Protein AF-A0A9W3GBG2-F1 (afdb_monomer_lite)

Radius of gyration: 52.93 Å; chains: 1; bounding box: 112×59×162 Å

Secondary structure (DSSP, 8-state):
--HHHHHHHHHHHHHHHHHHHHHHHHHHHHHHHHHHHHHHHHHHHHHHHHHHHHHHHHHHHHHHHHHHHHTTS-------TTHHHHHHHHHHHHHHHHHHHHHHHHHHHHHHHHHHHHHHHHHHHHHHHHHHHHHHHH----TTS--HHHHHHHHHHHHHHHHHHHHHHHHHHHHHHHHHHHHHHHHHHHHHHHHHHSPPS-SS-----------------------------------------------------------PPPP--PPPPPPPP-

Sequence (278 aa):
MNQPECEREREVALLRRSVEEKERARAASDILCRSLADETHQLRRTLAATAHMCQHLAKCLDERQRAQGDAGERSPEQPKCAGGDASVHAVVEKLREENRLLKQKVTHVEDLNAKWQRYDASRDEYVRGLHAQLQGLQAPHEPETPSPPELMRKEISRLNRQLEEKINDCAEVKQELAAARRVRDAALERVQMLEQQVPPPGLGSPAVRSPRVGQSEPRFSRTRMTSHQRGPIGSGLKAGLRSWRNSWPPCSPGRPGGRTLERQAPAGFTPGAKRPGA

InterPro domains:
  IPR022008 TSG101 and ALIX binding domain of CEP55 [PF12180] (103-134)

Organism: Camelus bactrianus (NCBI:txid9837)

Structure (mmCIF, N/CA/C/O backbone):
data_AF-A0A9W3GBG2-F1
#
_entry.id   AF-A0A9W3GBG2-F1
#
loop_
_atom_site.group_PDB
_atom_site.id
_atom_site.type_symbol
_atom_site.label_atom_id
_atom_site.label_alt_id
_atom_site.label_comp_id
_atom_site.label_asym_id
_atom_site.label_entity_id
_atom_site.label_seq_id
_atom_site.pdbx_PDB_ins_code
_atom_site.Cartn_x
_atom_site.Cartn_y
_atom_site.Cartn_z
_atom_site.occupancy
_atom_site.B_iso_or_equiv
_atom_site.auth_seq_id
_atom_site.auth_comp_id
_atom_site.auth_asym_id
_atom_site.auth_atom_id
_atom_site.pdbx_PDB_model_num
ATOM 1 N N . MET A 1 1 ? -48.716 -1.071 9.718 1.00 45.50 1 MET A N 1
ATOM 2 C CA . MET A 1 1 ? -48.464 0.150 8.923 1.00 45.50 1 MET A CA 1
ATOM 3 C C . MET A 1 1 ? -46.987 0.224 8.486 1.00 45.50 1 MET A C 1
ATOM 5 O O . MET A 1 1 ? -46.363 1.236 8.733 1.00 45.50 1 MET A O 1
ATOM 9 N N . ASN A 1 2 ? -46.417 -0.812 7.839 1.00 61.38 2 ASN A N 1
ATOM 10 C CA . ASN A 1 2 ? -44.977 -0.857 7.453 1.00 61.38 2 ASN A CA 1
ATOM 11 C C . ASN A 1 2 ? -44.741 -1.119 5.946 1.00 61.38 2 ASN A C 1
ATOM 13 O O . ASN A 1 2 ? -43.617 -1.299 5.490 1.00 61.38 2 ASN A O 1
ATOM 17 N N . GLN A 1 3 ? -45.814 -1.188 5.159 1.00 67.94 3 GLN A N 1
ATOM 18 C CA . GLN A 1 3 ? -45.766 -1.481 3.726 1.00 67.94 3 GLN A CA 1
ATOM 19 C C . GLN A 1 3 ? -45.053 -0.401 2.877 1.00 67.94 3 GLN A C 1
ATOM 21 O O . GLN A 1 3 ? -44.223 -0.782 2.054 1.00 67.94 3 GLN A O 1
ATOM 26 N N . PRO A 1 4 ? -45.263 0.916 3.107 1.00 76.06 4 PRO A N 1
ATOM 27 C CA . PRO A 1 4 ? -44.606 1.949 2.296 1.00 76.06 4 PRO A CA 1
ATOM 28 C C . PRO A 1 4 ? -43.099 2.079 2.572 1.00 76.06 4 PRO A C 1
ATOM 30 O O . PRO A 1 4 ? -42.335 2.465 1.690 1.00 76.06 4 PRO A O 1
ATOM 33 N N . GLU A 1 5 ? -42.642 1.725 3.776 1.00 81.00 5 GLU A N 1
ATOM 34 C CA . GLU A 1 5 ? -41.211 1.719 4.109 1.00 81.00 5 GLU A CA 1
ATOM 35 C C . GLU A 1 5 ? -40.482 0.589 3.373 1.00 81.00 5 GLU A C 1
ATOM 37 O O . GLU A 1 5 ? -39.451 0.827 2.747 1.00 81.00 5 GLU A O 1
ATOM 42 N N . CYS A 1 6 ? -41.076 -0.608 3.338 1.00 83.94 6 CYS A N 1
ATOM 43 C CA . CYS A 1 6 ? -40.523 -1.748 2.607 1.00 83.94 6 CYS A CA 1
ATOM 44 C C . CYS A 1 6 ? -40.442 -1.492 1.088 1.00 83.94 6 CYS A C 1
ATOM 46 O O . CYS A 1 6 ? -39.484 -1.907 0.435 1.00 83.94 6 CYS A O 1
ATOM 48 N N . GLU A 1 7 ? -41.421 -0.798 0.503 1.00 88.75 7 GLU A N 1
ATOM 49 C CA . GLU A 1 7 ? -41.413 -0.429 -0.921 1.00 88.75 7 GLU A CA 1
ATOM 50 C C . GLU A 1 7 ? -40.310 0.584 -1.245 1.00 88.75 7 GLU A C 1
ATOM 52 O O . GLU A 1 7 ? -39.542 0.383 -2.190 1.00 88.75 7 GLU A O 1
ATOM 57 N N . ARG A 1 8 ? -40.156 1.613 -0.405 1.00 9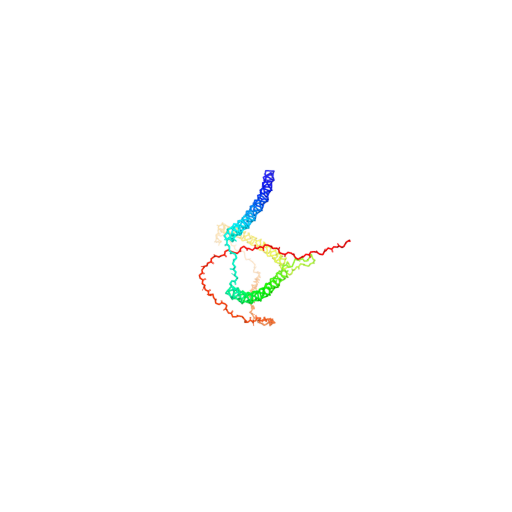0.69 8 ARG A N 1
ATOM 58 C CA . ARG A 1 8 ? -39.083 2.604 -0.538 1.00 90.69 8 ARG A CA 1
ATOM 59 C C . ARG A 1 8 ? -37.698 1.972 -0.391 1.00 90.69 8 ARG A C 1
ATOM 61 O O . ARG A 1 8 ? -36.781 2.314 -1.132 1.00 90.69 8 ARG A O 1
ATOM 68 N N . GLU A 1 9 ? -37.531 1.030 0.532 1.00 92.19 9 GLU A N 1
ATOM 69 C CA . GLU A 1 9 ? -36.275 0.290 0.699 1.00 92.19 9 GLU A CA 1
ATOM 70 C C . GLU A 1 9 ? -35.930 -0.559 -0.532 1.00 92.19 9 GLU A C 1
ATOM 72 O O . GLU A 1 9 ? -34.772 -0.581 -0.960 1.00 92.19 9 GLU A O 1
ATOM 77 N N . ARG A 1 10 ? -36.925 -1.211 -1.149 1.00 93.50 10 ARG A N 1
ATOM 78 C CA . ARG A 1 10 ? -36.742 -1.969 -2.400 1.00 93.50 10 ARG A CA 1
ATOM 79 C C . ARG A 1 10 ? -36.343 -1.059 -3.556 1.00 93.50 10 ARG A C 1
ATOM 81 O O . ARG A 1 10 ? -35.425 -1.400 -4.300 1.00 93.50 10 ARG A O 1
ATOM 88 N N . GLU A 1 11 ? -36.984 0.097 -3.689 1.00 94.88 11 GLU A N 1
ATOM 89 C CA . GLU A 1 11 ? -36.642 1.080 -4.718 1.00 94.88 11 GLU A CA 1
ATOM 90 C C . GLU A 1 11 ? -35.217 1.615 -4.528 1.00 94.88 11 GLU A C 1
ATOM 92 O O . GLU A 1 11 ? -34.424 1.627 -5.469 1.00 94.88 11 GLU A O 1
ATOM 97 N N . VAL A 1 12 ? -34.832 1.956 -3.295 1.00 95.12 12 VAL A N 1
ATOM 98 C CA . VAL A 1 12 ? -33.461 2.378 -2.975 1.00 95.12 12 VAL A CA 1
ATOM 99 C C . VAL A 1 12 ? -32.451 1.273 -3.298 1.00 95.12 12 VAL A C 1
ATOM 101 O O . VAL A 1 12 ? -31.384 1.564 -3.841 1.00 95.12 12 VAL A O 1
ATOM 104 N N . ALA A 1 13 ? -32.766 0.007 -3.014 1.00 95.69 13 ALA A N 1
ATOM 105 C CA . ALA A 1 13 ? -31.895 -1.117 -3.352 1.00 95.69 13 ALA A CA 1
ATOM 106 C C . ALA A 1 13 ? -31.733 -1.300 -4.874 1.00 95.69 13 ALA A C 1
ATOM 108 O O . ALA A 1 13 ? -30.620 -1.544 -5.350 1.00 95.69 13 ALA A O 1
ATOM 109 N N . LEU A 1 14 ? -32.812 -1.139 -5.647 1.00 97.19 14 LEU A N 1
ATOM 110 C CA . LEU A 1 14 ? -32.774 -1.183 -7.112 1.00 97.19 14 LEU A CA 1
ATOM 111 C C . LEU A 1 14 ? -31.970 -0.016 -7.695 1.00 97.19 14 LEU A C 1
ATOM 113 O O . LEU A 1 14 ? -31.131 -0.228 -8.571 1.00 97.19 14 LEU A O 1
ATOM 117 N N . LEU A 1 15 ? -32.164 1.198 -7.174 1.00 97.12 15 LEU A N 1
ATOM 118 C CA . LEU A 1 15 ? -31.411 2.379 -7.595 1.00 97.12 15 LEU A CA 1
ATOM 119 C C . LEU A 1 15 ? -29.917 2.226 -7.301 1.00 97.12 15 LEU A C 1
ATOM 121 O O . LEU A 1 15 ? -29.103 2.499 -8.180 1.00 97.12 15 LEU A O 1
ATOM 125 N N . ARG A 1 16 ? -29.547 1.723 -6.116 1.00 97.38 16 ARG A N 1
ATOM 126 C CA . ARG A 1 16 ? -28.144 1.431 -5.774 1.00 97.38 16 ARG A CA 1
ATOM 127 C C . ARG A 1 16 ? -27.526 0.436 -6.753 1.00 97.38 16 ARG A C 1
ATOM 129 O O . ARG A 1 16 ? -26.470 0.717 -7.311 1.00 97.38 16 ARG A O 1
ATOM 136 N N . ARG A 1 17 ? -28.225 -0.662 -7.053 1.00 97.69 17 ARG A N 1
ATOM 137 C CA . ARG A 1 17 ? -27.762 -1.658 -8.032 1.00 97.69 17 ARG A CA 1
ATOM 138 C C . ARG A 1 17 ? -27.578 -1.056 -9.429 1.00 97.69 17 ARG A C 1
ATOM 140 O O . ARG A 1 17 ? -26.550 -1.285 -10.058 1.00 97.69 17 ARG A O 1
ATOM 147 N N . SER A 1 18 ? -28.542 -0.261 -9.895 1.00 97.12 18 SER A N 1
ATOM 148 C CA . SER A 1 18 ? -28.458 0.433 -11.187 1.00 97.12 18 SER A CA 1
ATOM 149 C C . SER A 1 18 ? -27.290 1.426 -11.231 1.00 97.12 18 SER A C 1
ATOM 151 O O . SER A 1 18 ? -26.667 1.597 -12.277 1.00 97.12 18 SER A O 1
ATOM 153 N N . VAL A 1 19 ? -27.002 2.130 -10.132 1.00 97.81 19 VAL A N 1
ATOM 154 C CA . VAL A 1 19 ? -25.854 3.047 -10.054 1.00 97.81 19 VAL A CA 1
ATOM 155 C C . VAL A 1 19 ? -24.548 2.266 -10.152 1.00 97.81 19 VAL A C 1
ATOM 157 O O . VAL A 1 19 ? -23.730 2.589 -11.008 1.00 97.81 19 VAL A O 1
ATOM 160 N N . GLU A 1 20 ? -24.393 1.193 -9.378 1.00 97.56 20 GLU A N 1
ATOM 161 C CA . GLU A 1 20 ? -23.199 0.346 -9.442 1.00 97.56 20 GLU A CA 1
ATOM 162 C C . GLU A 1 20 ? -22.986 -0.260 -10.837 1.00 97.56 20 GLU A C 1
ATOM 164 O O . GLU A 1 20 ? -21.861 -0.359 -11.317 1.00 97.56 20 GLU A O 1
ATOM 169 N N . GLU A 1 21 ? -24.054 -0.683 -11.515 1.00 97.69 21 GLU A N 1
ATOM 170 C CA . GLU A 1 21 ? -23.964 -1.225 -12.872 1.00 97.69 21 GLU A CA 1
ATOM 171 C C . GLU A 1 21 ? -23.517 -0.163 -13.885 1.00 97.69 21 GLU A C 1
ATOM 173 O O . GLU A 1 21 ? -22.623 -0.420 -14.694 1.00 97.69 21 GLU A O 1
ATOM 178 N N . LYS A 1 22 ? -24.051 1.060 -13.788 1.00 97.69 22 LYS A N 1
ATOM 179 C CA . LYS A 1 22 ? -23.599 2.194 -14.608 1.00 97.69 22 LYS A CA 1
ATOM 180 C C . LYS A 1 22 ? -22.152 2.575 -14.309 1.00 97.69 22 LYS A C 1
ATOM 182 O O . LYS A 1 22 ? -21.419 2.908 -15.235 1.00 97.69 22 LYS A O 1
ATOM 187 N N . GLU A 1 23 ? -21.725 2.522 -13.052 1.00 97.44 23 GLU A N 1
ATOM 188 C CA . GLU A 1 23 ? -20.333 2.769 -12.665 1.00 97.44 23 GLU A CA 1
ATOM 189 C C . GLU A 1 23 ? -19.392 1.695 -13.217 1.00 97.44 23 GLU A C 1
ATOM 191 O O . GLU A 1 23 ? -18.361 2.038 -13.794 1.00 97.44 23 GLU A O 1
ATOM 196 N N . ARG A 1 24 ? -19.772 0.411 -13.150 1.00 97.88 24 ARG A N 1
ATOM 197 C CA . ARG A 1 24 ? -19.007 -0.681 -13.777 1.00 97.88 24 ARG A CA 1
ATOM 198 C C . ARG A 1 24 ? -18.913 -0.511 -15.293 1.00 97.88 24 ARG A C 1
ATOM 200 O O . ARG A 1 24 ? -17.826 -0.650 -15.848 1.00 97.88 24 ARG A O 1
ATOM 207 N N . ALA A 1 25 ? -20.020 -0.176 -15.957 1.00 97.69 25 ALA A N 1
ATOM 208 C CA . ALA A 1 25 ? -20.036 0.058 -17.400 1.00 97.69 25 ALA A CA 1
ATOM 209 C C . ALA A 1 25 ? -19.157 1.257 -17.799 1.00 97.69 25 ALA A C 1
ATOM 211 O O . ALA A 1 25 ? -18.409 1.174 -18.772 1.00 97.69 25 ALA A O 1
ATOM 212 N N . ARG A 1 26 ? -19.190 2.348 -17.021 1.00 97.69 26 ARG A N 1
ATOM 213 C CA . ARG A 1 26 ? -18.310 3.512 -17.217 1.00 97.69 26 ARG A CA 1
ATOM 214 C C . ARG A 1 26 ? -16.841 3.145 -17.032 1.00 97.69 26 ARG A C 1
ATOM 216 O O . ARG A 1 26 ? -16.043 3.446 -17.908 1.00 97.69 26 ARG A O 1
ATOM 223 N N . ALA A 1 27 ? -16.498 2.427 -15.963 1.00 97.62 27 ALA A N 1
ATOM 224 C CA . ALA A 1 27 ? -15.126 1.986 -15.721 1.00 97.62 27 ALA A CA 1
ATOM 225 C C . ALA A 1 27 ? -14.599 1.083 -16.850 1.00 97.62 27 ALA A C 1
ATOM 227 O O . ALA A 1 27 ? -13.469 1.257 -17.303 1.00 97.62 27 ALA A O 1
ATOM 228 N N . ALA A 1 28 ? -15.423 0.156 -17.351 1.00 97.94 28 ALA A N 1
ATOM 229 C CA . ALA A 1 28 ? -15.067 -0.682 -18.494 1.00 97.94 28 ALA A CA 1
ATOM 230 C C . ALA A 1 28 ? -14.872 0.147 -19.775 1.00 97.94 28 ALA A C 1
ATOM 232 O O . ALA A 1 28 ? -13.883 -0.040 -20.485 1.00 97.94 28 ALA A O 1
ATOM 233 N N . SER A 1 29 ? -15.772 1.100 -20.043 1.00 97.75 29 SER A N 1
ATOM 234 C CA . SER A 1 29 ? -15.649 2.019 -21.179 1.00 97.75 29 SER A CA 1
ATOM 235 C C . SER A 1 29 ? -14.372 2.857 -21.098 1.00 97.75 29 SER A C 1
ATOM 237 O O . SER A 1 29 ? -13.680 3.001 -22.101 1.00 97.75 29 SER A O 1
ATOM 239 N N . ASP A 1 30 ? -14.026 3.379 -19.922 1.00 98.12 30 ASP A N 1
ATOM 240 C CA . ASP A 1 30 ? -12.822 4.189 -19.725 1.00 98.12 30 ASP A CA 1
ATOM 241 C C . ASP A 1 30 ? -11.545 3.382 -19.983 1.00 98.12 30 ASP A C 1
ATOM 243 O O . ASP A 1 30 ? -10.609 3.887 -20.607 1.00 98.12 30 ASP A O 1
ATOM 247 N N . ILE A 1 31 ? -11.505 2.118 -19.547 1.00 98.06 31 ILE A N 1
ATOM 248 C CA . ILE A 1 31 ? -10.381 1.211 -19.818 1.00 98.06 31 ILE A CA 1
ATOM 249 C C . ILE A 1 31 ? -10.243 0.965 -21.326 1.00 98.06 31 ILE A C 1
ATOM 251 O O . ILE A 1 31 ? -9.139 1.075 -21.858 1.00 98.06 31 ILE A O 1
ATOM 255 N N . LEU A 1 32 ? -11.348 0.690 -22.026 1.00 98.06 32 LEU A N 1
ATOM 256 C CA . LEU A 1 32 ? -11.336 0.473 -23.477 1.00 98.06 32 LEU A CA 1
ATOM 257 C C . LEU A 1 32 ? -10.893 1.728 -24.239 1.00 98.06 32 LEU A C 1
ATOM 259 O O . LEU A 1 32 ? -10.041 1.639 -25.120 1.00 98.06 32 LEU A O 1
ATOM 263 N N . CYS A 1 33 ? -11.410 2.902 -23.869 1.00 98.25 33 CYS A N 1
ATOM 264 C CA . CYS A 1 33 ? -11.015 4.174 -24.473 1.00 98.25 33 CYS A CA 1
ATOM 265 C C . CYS A 1 33 ? -9.518 4.452 -24.292 1.00 98.25 33 CYS A C 1
ATOM 267 O O . CYS A 1 33 ? -8.858 4.887 -25.236 1.00 98.25 33 CYS A O 1
ATOM 269 N N . ARG A 1 34 ? -8.967 4.176 -23.102 1.00 98.31 34 ARG A N 1
ATOM 270 C CA . ARG A 1 34 ? -7.526 4.315 -22.842 1.00 98.31 34 ARG A CA 1
ATOM 271 C C . ARG A 1 34 ? -6.705 3.334 -23.678 1.00 98.31 34 ARG A C 1
ATOM 273 O O . ARG A 1 34 ? -5.783 3.774 -24.352 1.00 98.31 34 ARG A O 1
ATOM 280 N N . SER A 1 35 ? -7.087 2.055 -23.714 1.00 98.19 35 SER A N 1
ATOM 281 C CA . SER A 1 35 ? -6.387 1.032 -24.511 1.00 98.19 35 SER A CA 1
ATOM 282 C C . SER A 1 35 ? -6.352 1.391 -25.997 1.00 98.19 35 SER A C 1
ATOM 284 O O . SER A 1 35 ? -5.292 1.375 -26.617 1.00 98.19 35 SER A O 1
ATOM 286 N N . LEU A 1 36 ? -7.492 1.796 -26.563 1.00 98.56 36 LEU A N 1
ATOM 287 C CA . LEU A 1 36 ? -7.579 2.199 -27.969 1.00 98.56 36 LEU A CA 1
ATOM 288 C C . LEU A 1 36 ? -6.744 3.453 -28.268 1.00 98.56 36 LEU A C 1
ATOM 290 O O . LEU A 1 36 ? -6.121 3.549 -29.331 1.00 98.56 36 LEU A O 1
ATOM 294 N N . ALA A 1 37 ? -6.707 4.417 -27.344 1.00 98.50 37 ALA A N 1
ATOM 295 C CA . ALA A 1 37 ? -5.852 5.591 -27.478 1.00 98.50 37 ALA A CA 1
ATOM 296 C C . ALA A 1 37 ? -4.365 5.201 -27.461 1.00 98.50 37 ALA A C 1
ATOM 298 O O . ALA A 1 37 ? -3.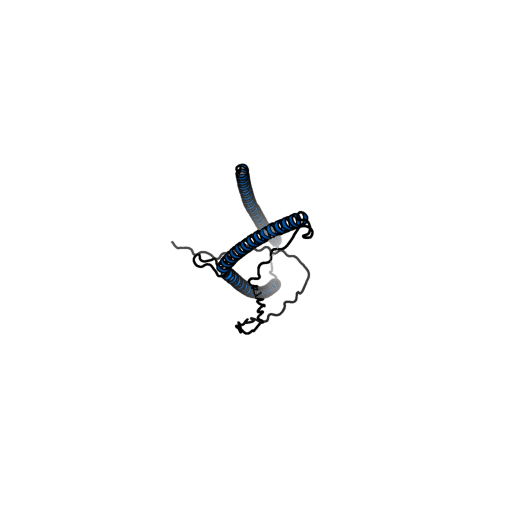605 5.649 -28.324 1.00 98.50 37 ALA A O 1
ATOM 299 N N . ASP A 1 38 ? -3.959 4.327 -26.540 1.00 98.06 38 ASP A N 1
ATOM 300 C CA . ASP A 1 38 ? -2.581 3.847 -26.418 1.00 98.06 38 ASP A CA 1
ATOM 301 C C . ASP A 1 38 ? -2.131 3.065 -27.658 1.00 98.06 38 ASP A C 1
ATOM 303 O O . ASP A 1 38 ? -1.055 3.344 -28.198 1.00 98.06 38 ASP A O 1
ATOM 307 N N . GLU A 1 39 ? -2.971 2.164 -28.173 1.00 98.50 39 GLU A N 1
ATOM 308 C CA . GLU A 1 39 ? -2.731 1.442 -29.428 1.00 98.50 39 GLU A CA 1
ATOM 309 C C . GLU A 1 39 ? -2.593 2.407 -30.610 1.00 98.50 39 GLU A C 1
ATOM 311 O O . GLU A 1 39 ? -1.651 2.308 -31.399 1.00 98.50 39 GLU A O 1
ATOM 316 N N . THR A 1 40 ? -3.469 3.412 -30.704 1.00 98.50 40 THR A N 1
ATOM 317 C CA . THR A 1 40 ? -3.384 4.436 -31.755 1.00 98.50 40 THR A CA 1
ATOM 318 C C . THR A 1 40 ? -2.082 5.231 -31.651 1.00 98.50 40 THR A C 1
ATOM 320 O O . THR A 1 40 ? -1.428 5.509 -32.662 1.00 98.50 40 THR A O 1
ATOM 323 N N . HIS A 1 41 ? -1.660 5.595 -30.439 1.00 98.56 41 HIS A N 1
ATOM 324 C CA . HIS A 1 41 ? -0.386 6.273 -30.220 1.00 98.56 41 HIS A CA 1
ATOM 325 C C . HIS A 1 41 ? 0.808 5.383 -30.569 1.00 98.56 41 HIS A C 1
ATOM 327 O O . HIS A 1 41 ? 1.764 5.871 -31.173 1.00 98.56 41 HIS A O 1
ATOM 333 N N . GLN A 1 42 ? 0.758 4.095 -30.235 1.00 98.50 42 GLN A N 1
ATOM 334 C CA . GLN A 1 42 ? 1.786 3.131 -30.608 1.00 98.50 42 GLN A CA 1
ATOM 335 C C . GLN A 1 42 ? 1.889 2.995 -32.128 1.00 98.50 42 GLN A C 1
ATOM 337 O O . GLN A 1 42 ? 2.983 3.146 -32.668 1.00 98.50 42 GLN A O 1
ATOM 342 N N . LEU A 1 43 ? 0.765 2.810 -32.824 1.00 98.62 43 LEU A N 1
ATOM 343 C CA . LEU A 1 43 ? 0.732 2.730 -34.285 1.00 98.62 43 LEU A CA 1
ATOM 344 C C . LEU A 1 43 ? 1.286 4.000 -34.932 1.00 98.62 43 LEU A C 1
ATOM 346 O O . LEU A 1 43 ? 2.105 3.911 -35.844 1.00 98.62 43 LEU A O 1
ATOM 350 N N . ARG A 1 44 ? 0.925 5.188 -34.429 1.00 98.56 44 ARG A N 1
ATOM 351 C CA . ARG A 1 44 ? 1.487 6.462 -34.910 1.00 98.56 44 ARG A CA 1
ATOM 352 C C . ARG A 1 44 ? 3.000 6.545 -34.707 1.00 98.56 44 ARG A C 1
ATOM 354 O O . ARG A 1 44 ? 3.699 6.988 -35.615 1.00 98.56 44 ARG A O 1
ATOM 361 N N . ARG A 1 45 ? 3.517 6.111 -33.551 1.00 98.62 45 ARG A N 1
ATOM 362 C CA . ARG A 1 45 ? 4.967 6.074 -33.283 1.00 98.62 45 ARG A CA 1
ATOM 363 C C . ARG A 1 45 ? 5.683 5.106 -34.223 1.00 98.62 45 ARG A C 1
ATOM 365 O O . ARG A 1 45 ? 6.710 5.471 -34.788 1.00 98.62 45 ARG A O 1
ATOM 372 N N . THR A 1 46 ? 5.132 3.911 -34.428 1.00 98.44 46 THR A N 1
ATOM 373 C CA . THR A 1 46 ? 5.693 2.921 -35.354 1.00 98.44 46 THR A CA 1
ATOM 374 C C . THR A 1 46 ? 5.679 3.442 -36.785 1.00 98.44 46 THR A C 1
ATOM 376 O O . THR A 1 46 ? 6.712 3.404 -37.446 1.00 98.44 46 THR A O 1
ATOM 379 N N . LEU A 1 47 ? 4.562 4.012 -37.246 1.00 98.69 47 LEU A N 1
ATOM 380 C CA . LEU A 1 47 ? 4.472 4.625 -38.570 1.00 98.69 47 LEU A CA 1
ATOM 381 C C . LEU A 1 47 ? 5.501 5.747 -38.742 1.00 98.69 47 LEU A C 1
ATOM 383 O O . LEU A 1 47 ? 6.222 5.753 -39.736 1.00 98.69 47 LEU A O 1
ATOM 387 N N . ALA A 1 48 ? 5.651 6.638 -37.758 1.00 98.38 48 ALA A N 1
ATOM 388 C CA . ALA A 1 48 ? 6.665 7.691 -37.795 1.00 98.38 48 ALA A CA 1
ATOM 389 C C . ALA A 1 48 ? 8.097 7.127 -37.868 1.00 98.38 48 ALA A C 1
ATOM 391 O O . ALA A 1 48 ? 8.903 7.601 -38.669 1.00 98.38 48 ALA A O 1
ATOM 392 N N . ALA A 1 49 ? 8.407 6.081 -37.094 1.00 98.00 49 ALA A N 1
ATOM 393 C CA . ALA A 1 49 ? 9.705 5.410 -37.148 1.00 98.00 49 ALA A CA 1
ATOM 394 C C . ALA A 1 49 ? 9.956 4.760 -38.519 1.00 98.00 49 ALA A C 1
ATOM 396 O O . ALA A 1 49 ? 11.030 4.932 -39.097 1.00 98.00 49 ALA A O 1
ATOM 397 N N . THR A 1 50 ? 8.958 4.071 -39.083 1.00 98.38 50 THR A N 1
ATOM 398 C CA . THR A 1 50 ? 9.069 3.492 -40.431 1.00 98.38 50 THR A CA 1
ATOM 399 C C . THR A 1 50 ? 9.230 4.562 -41.506 1.00 98.38 50 THR A C 1
ATOM 401 O O . THR A 1 50 ? 10.095 4.421 -42.364 1.00 98.38 50 THR A O 1
ATOM 404 N N . ALA A 1 51 ? 8.498 5.676 -41.418 1.00 98.50 51 ALA A N 1
ATOM 405 C CA . ALA A 1 51 ? 8.639 6.798 -42.338 1.00 98.50 51 ALA A CA 1
ATOM 406 C C . ALA A 1 51 ? 10.047 7.404 -42.271 1.00 98.50 51 ALA A C 1
ATOM 408 O O . ALA A 1 51 ? 10.644 7.667 -43.313 1.00 98.50 51 ALA A O 1
ATOM 409 N N . HIS A 1 52 ? 10.616 7.558 -41.071 1.00 98.12 52 HIS A N 1
ATOM 410 C CA . HIS A 1 52 ? 11.993 8.020 -40.904 1.00 98.12 52 HIS A CA 1
ATOM 411 C C . HIS A 1 52 ? 13.005 7.053 -41.536 1.00 98.12 52 HIS A C 1
ATOM 413 O O . HIS A 1 52 ? 13.922 7.492 -42.227 1.00 98.12 52 HIS A O 1
ATOM 419 N N . MET A 1 53 ? 12.833 5.738 -41.359 1.00 98.19 53 MET A N 1
ATOM 420 C CA . MET A 1 53 ? 13.696 4.746 -42.015 1.00 98.19 53 MET A CA 1
ATOM 421 C C . MET A 1 53 ? 13.589 4.820 -43.540 1.00 98.19 53 MET A C 1
ATOM 423 O O . MET A 1 53 ? 14.612 4.844 -44.218 1.00 98.19 53 MET A O 1
ATOM 427 N N . CYS A 1 54 ? 12.377 4.913 -44.089 1.00 97.50 54 CYS A N 1
ATOM 428 C CA . CYS A 1 54 ? 12.176 5.066 -45.529 1.00 97.50 54 CYS A CA 1
ATOM 429 C C . CYS A 1 54 ? 12.819 6.354 -46.061 1.00 97.50 54 CYS A C 1
ATOM 431 O O . CYS A 1 54 ? 13.491 6.319 -47.087 1.00 97.50 54 CYS A O 1
ATOM 433 N N . GLN A 1 55 ? 12.673 7.475 -45.347 1.00 97.81 55 GLN A N 1
ATOM 434 C CA . GLN A 1 55 ? 13.325 8.740 -45.699 1.00 97.81 55 GLN A CA 1
ATOM 435 C C . GLN A 1 55 ? 14.852 8.631 -45.656 1.00 97.81 55 GLN A C 1
ATOM 437 O O . GLN A 1 55 ? 15.527 9.151 -46.540 1.00 97.81 55 GLN A O 1
ATOM 442 N N . HIS A 1 56 ? 15.402 7.957 -44.647 1.00 97.44 56 HIS A N 1
ATOM 443 C CA . HIS A 1 56 ? 16.838 7.723 -44.541 1.00 97.44 56 HIS A CA 1
ATOM 444 C C . HIS A 1 56 ? 17.350 6.880 -45.714 1.00 97.44 56 HIS A C 1
ATOM 446 O O . HIS A 1 56 ? 18.321 7.253 -46.362 1.00 97.44 56 HIS A O 1
ATOM 452 N N . LEU A 1 57 ? 16.667 5.777 -46.033 1.00 97.44 57 LEU A N 1
ATOM 453 C CA . LEU A 1 57 ? 17.019 4.928 -47.171 1.00 97.44 57 LEU A CA 1
ATOM 454 C C . LEU A 1 57 ? 16.935 5.689 -48.499 1.00 97.44 57 LEU A C 1
ATOM 456 O O . LEU A 1 57 ? 17.847 5.566 -49.310 1.00 97.44 57 LEU A O 1
ATOM 460 N N . ALA A 1 58 ? 15.898 6.506 -48.702 1.00 97.06 58 ALA A N 1
ATOM 461 C CA . ALA A 1 58 ? 15.774 7.350 -49.889 1.00 97.06 58 ALA A CA 1
ATOM 462 C C . ALA A 1 58 ? 16.966 8.312 -50.028 1.00 97.06 58 ALA A C 1
ATOM 464 O O . ALA A 1 58 ? 17.596 8.345 -51.080 1.00 97.06 58 ALA A O 1
ATOM 465 N N . LYS A 1 59 ? 17.355 9.000 -48.945 1.00 96.06 59 LYS A N 1
ATOM 466 C CA . LYS A 1 59 ? 18.537 9.879 -48.939 1.00 96.06 59 LYS A CA 1
ATOM 467 C C . LYS A 1 59 ? 19.826 9.127 -49.270 1.00 96.06 59 LYS A C 1
ATOM 469 O O . LYS A 1 59 ? 20.586 9.583 -50.116 1.00 96.06 59 LYS A O 1
ATOM 474 N N . CYS A 1 60 ? 20.051 7.958 -48.666 1.00 93.81 60 CYS A N 1
ATOM 475 C CA . CYS A 1 60 ? 21.229 7.142 -48.970 1.00 93.81 60 CYS A CA 1
ATOM 476 C C . CYS A 1 60 ? 21.268 6.700 -50.442 1.00 93.81 60 CYS A C 1
ATOM 478 O O . CYS A 1 60 ? 22.345 6.610 -51.033 1.00 93.81 60 CYS A O 1
ATOM 480 N N . LEU A 1 61 ? 20.110 6.409 -51.044 1.00 95.00 61 LEU A N 1
ATOM 481 C CA . LEU A 1 61 ? 20.018 6.067 -52.464 1.00 95.00 61 LEU A CA 1
ATOM 482 C C . LEU A 1 61 ? 20.287 7.283 -53.362 1.00 95.00 61 LEU A C 1
ATOM 484 O O . LEU A 1 61 ? 21.032 7.141 -54.332 1.00 95.00 61 LEU A O 1
ATOM 488 N N . ASP A 1 62 ? 19.763 8.462 -53.022 1.00 93.38 62 ASP A N 1
ATOM 489 C CA . ASP A 1 62 ? 20.015 9.712 -53.753 1.00 93.38 62 ASP A CA 1
ATOM 490 C C . ASP A 1 62 ? 21.499 10.110 -53.708 1.00 93.38 62 ASP A C 1
ATOM 492 O O . ASP A 1 62 ? 22.091 10.467 -54.727 1.00 93.38 62 ASP A O 1
ATOM 496 N N . GLU A 1 63 ? 22.130 10.017 -52.535 1.00 92.12 63 GLU A N 1
ATOM 497 C CA . GLU A 1 63 ? 23.560 10.293 -52.343 1.00 92.12 63 GLU A CA 1
ATOM 498 C C . GLU A 1 63 ? 24.432 9.323 -53.144 1.00 92.12 63 GLU A C 1
ATOM 500 O O . GLU A 1 63 ? 25.375 9.745 -53.816 1.00 92.12 63 GLU A O 1
ATOM 505 N N . ARG A 1 64 ? 24.083 8.031 -53.144 1.00 91.38 64 ARG A N 1
ATOM 506 C CA . ARG A 1 64 ? 24.780 7.017 -53.942 1.00 91.38 64 ARG A CA 1
ATOM 507 C C . ARG A 1 64 ? 24.645 7.280 -55.440 1.00 91.38 64 ARG A C 1
ATOM 509 O O . ARG A 1 64 ? 25.635 7.153 -56.153 1.00 91.38 64 ARG A O 1
ATOM 516 N N . GLN A 1 65 ? 23.458 7.649 -55.922 1.00 87.94 65 GLN A N 1
ATOM 517 C CA . GLN A 1 65 ? 23.244 7.979 -57.335 1.00 87.94 65 GLN A CA 1
ATOM 518 C C . GLN A 1 65 ? 24.014 9.235 -57.750 1.00 87.94 65 GLN A C 1
ATOM 520 O O . GLN A 1 65 ? 24.619 9.243 -58.817 1.00 87.94 65 GLN A O 1
ATOM 525 N N . ARG A 1 66 ? 24.059 10.269 -56.899 1.00 85.62 66 ARG A N 1
ATOM 526 C CA . ARG A 1 66 ? 24.868 11.475 -57.145 1.00 85.62 66 ARG A CA 1
ATOM 527 C C . ARG A 1 66 ? 26.357 11.156 -57.197 1.00 85.62 66 ARG A C 1
ATOM 529 O O . ARG A 1 66 ? 27.012 11.555 -58.148 1.00 85.62 66 ARG A O 1
ATOM 536 N N . ALA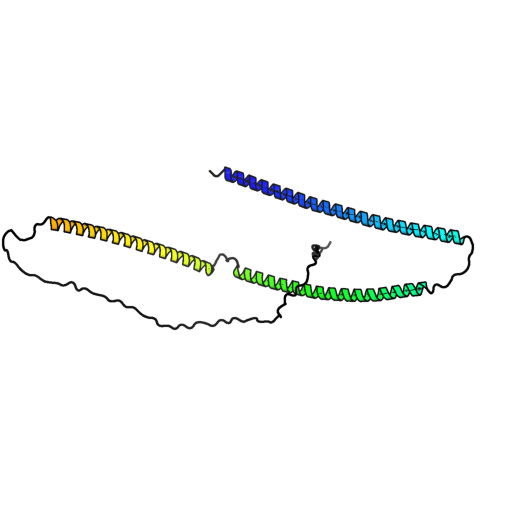 A 1 67 ? 26.870 10.376 -56.246 1.00 78.88 67 ALA A N 1
ATOM 537 C CA . ALA A 1 67 ? 28.269 9.947 -56.245 1.00 78.88 67 ALA A CA 1
ATOM 538 C C . ALA A 1 67 ? 28.624 9.083 -57.470 1.00 78.88 67 ALA A C 1
ATOM 540 O O . ALA A 1 67 ? 29.737 9.154 -57.977 1.00 78.88 67 ALA A O 1
ATOM 541 N N . GLN A 1 68 ? 27.682 8.278 -57.967 1.00 70.81 68 GLN A N 1
ATOM 542 C CA . GLN A 1 68 ? 27.880 7.427 -59.142 1.00 70.81 68 GLN A CA 1
ATOM 543 C C . GLN A 1 68 ? 27.740 8.197 -60.468 1.00 70.81 68 GLN A C 1
ATOM 545 O O . GLN A 1 68 ? 28.403 7.847 -61.440 1.00 70.81 68 GLN A O 1
ATOM 550 N N . GLY A 1 69 ? 26.921 9.254 -60.501 1.00 62.00 69 GLY A N 1
ATOM 551 C CA . GLY A 1 69 ? 26.831 10.197 -61.618 1.00 62.00 69 GLY A CA 1
ATOM 552 C C . GLY A 1 69 ? 28.046 11.123 -61.727 1.00 62.00 69 GLY A C 1
ATOM 553 O O . GLY A 1 69 ? 28.450 11.448 -62.837 1.00 62.00 69 GLY A O 1
ATOM 554 N N . ASP A 1 70 ? 28.664 11.478 -60.597 1.00 54.03 70 ASP A N 1
ATOM 555 C CA . ASP A 1 70 ? 29.891 12.291 -60.539 1.00 54.03 70 ASP A CA 1
ATOM 556 C C . ASP A 1 70 ? 31.161 11.447 -60.802 1.00 54.03 70 ASP A C 1
ATOM 558 O O . ASP A 1 70 ? 32.149 11.934 -61.339 1.00 54.03 70 ASP A O 1
ATOM 562 N N . ALA A 1 71 ? 31.123 10.136 -60.514 1.00 51.19 71 ALA A N 1
ATOM 563 C CA . ALA A 1 71 ? 32.203 9.180 -60.801 1.00 51.19 71 ALA A CA 1
ATOM 564 C C . ALA A 1 71 ? 32.191 8.610 -62.239 1.00 51.19 71 ALA A C 1
ATOM 566 O O . ALA A 1 71 ? 33.004 7.742 -62.569 1.00 51.19 71 ALA A O 1
ATOM 567 N N . GLY A 1 72 ? 31.284 9.087 -63.102 1.00 48.28 72 GLY A N 1
ATOM 568 C CA . GLY A 1 72 ? 31.299 8.811 -64.543 1.00 48.28 72 GLY A CA 1
ATOM 569 C C . GLY A 1 72 ? 32.497 9.435 -65.271 1.00 48.28 72 GLY A C 1
ATOM 570 O O . GLY A 1 72 ? 32.819 9.018 -66.381 1.00 48.28 72 GLY A O 1
ATOM 571 N N . GLU A 1 73 ? 33.212 10.362 -64.629 1.00 49.75 73 GLU A N 1
ATOM 572 C CA . GLU A 1 73 ? 34.489 10.880 -65.103 1.00 49.75 73 GLU A CA 1
ATOM 573 C C . GLU A 1 73 ? 35.543 10.815 -63.986 1.00 49.75 73 GLU A C 1
ATOM 575 O O . GLU A 1 73 ? 35.521 11.593 -63.043 1.00 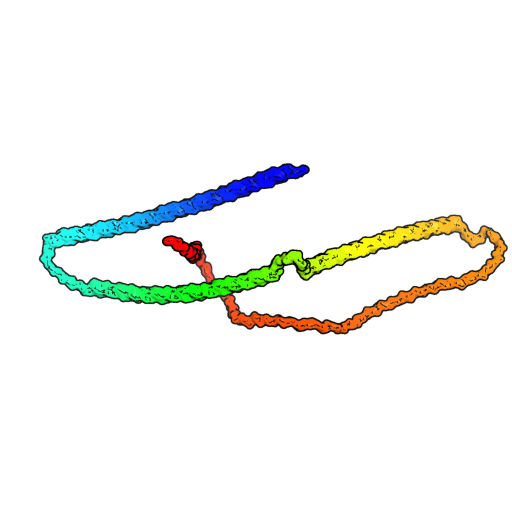49.75 73 GLU A O 1
ATOM 580 N N . ARG A 1 74 ? 36.529 9.923 -64.162 1.00 44.12 74 ARG A N 1
ATOM 581 C CA . ARG A 1 74 ? 37.791 9.788 -63.396 1.00 44.12 74 ARG A CA 1
ATOM 582 C C . ARG A 1 74 ? 37.746 8.955 -62.104 1.00 44.12 74 ARG A C 1
ATOM 584 O O . ARG A 1 74 ? 37.530 9.438 -61.002 1.00 44.12 74 ARG A O 1
ATOM 591 N N . SER A 1 75 ? 38.193 7.708 -62.245 1.00 52.16 75 SER A N 1
ATOM 592 C CA . SER A 1 75 ? 39.182 7.135 -61.313 1.00 52.16 75 SER A CA 1
ATOM 593 C C . SER A 1 75 ? 40.521 7.867 -61.557 1.00 52.16 75 SER A C 1
ATOM 595 O O . SER A 1 75 ? 40.805 8.108 -62.736 1.00 52.16 75 SER A O 1
ATOM 597 N N . PRO A 1 76 ? 41.337 8.256 -60.549 1.00 54.84 76 PRO A N 1
ATOM 598 C CA . PRO A 1 76 ? 41.842 7.347 -59.515 1.00 54.84 76 PRO A CA 1
ATOM 599 C C . PRO A 1 76 ? 42.053 7.960 -58.101 1.00 54.84 76 PRO A C 1
ATOM 601 O O . PRO A 1 76 ? 41.888 9.151 -57.873 1.00 54.84 76 PRO A O 1
ATOM 604 N N . GLU A 1 77 ? 42.502 7.091 -57.188 1.00 41.81 77 GLU A N 1
ATOM 605 C CA . GLU A 1 77 ? 43.185 7.357 -55.907 1.00 41.81 77 GLU A CA 1
ATOM 606 C C . GLU A 1 77 ? 42.353 7.590 -54.632 1.00 41.81 77 GLU A C 1
ATOM 608 O O . GLU A 1 77 ? 41.634 8.562 -54.428 1.00 41.81 77 GLU A O 1
ATOM 613 N N . GLN A 1 78 ? 42.548 6.642 -53.719 1.00 51.22 78 GLN A N 1
ATOM 614 C CA . GLN A 1 78 ? 42.028 6.550 -52.366 1.00 51.22 78 GLN A CA 1
ATOM 615 C C . GLN A 1 78 ? 42.929 7.368 -51.417 1.00 51.22 78 GLN A C 1
ATOM 617 O O . GLN A 1 78 ? 44.088 6.993 -51.216 1.00 51.22 78 GLN A O 1
ATOM 622 N N . PRO A 1 79 ? 42.444 8.450 -50.777 1.00 45.09 79 PRO A N 1
ATOM 623 C CA . PRO A 1 79 ? 43.198 9.158 -49.753 1.00 45.09 79 PRO A CA 1
ATOM 624 C C . PRO A 1 79 ? 42.841 8.604 -48.365 1.00 45.09 79 PRO A C 1
ATOM 626 O O . PRO A 1 79 ? 41.748 8.813 -47.850 1.00 45.09 79 PRO A O 1
ATOM 629 N N . LYS A 1 80 ? 43.796 7.880 -47.772 1.00 49.84 80 LYS A N 1
ATOM 630 C CA . LYS A 1 80 ? 44.039 7.670 -46.328 1.00 49.84 80 LYS A CA 1
ATOM 631 C C . LYS A 1 80 ? 42.839 7.877 -45.377 1.00 49.84 80 LYS A C 1
ATOM 633 O O . LYS A 1 80 ? 42.670 8.941 -44.777 1.00 49.84 80 LYS A O 1
ATOM 638 N N . CYS A 1 81 ? 42.116 6.792 -45.105 1.00 44.31 81 CYS A N 1
ATOM 639 C CA . CYS A 1 81 ? 41.275 6.618 -43.916 1.00 44.31 81 CYS A CA 1
ATOM 640 C C . CYS A 1 81 ? 42.141 6.572 -42.640 1.00 44.31 81 CYS A C 1
ATOM 642 O O . CYS A 1 81 ? 42.419 5.506 -42.118 1.00 44.31 81 CYS A O 1
ATOM 644 N N . ALA A 1 82 ? 42.630 7.715 -42.160 1.00 55.34 82 ALA A N 1
ATOM 645 C CA . ALA A 1 82 ? 43.283 7.809 -40.844 1.00 55.34 82 ALA A CA 1
ATOM 646 C C . ALA A 1 82 ? 42.563 8.799 -39.909 1.00 55.34 82 ALA A C 1
ATOM 648 O O . ALA A 1 82 ? 42.563 8.628 -38.694 1.00 55.34 82 ALA A O 1
ATOM 649 N N . GLY A 1 83 ? 41.894 9.818 -40.467 1.00 55.53 83 GLY A N 1
ATOM 650 C CA . GLY A 1 83 ? 41.143 10.812 -39.687 1.00 55.53 83 GLY A CA 1
ATOM 651 C C . GLY A 1 83 ? 39.774 10.326 -39.193 1.00 55.53 83 GLY A C 1
ATOM 652 O O . GLY A 1 83 ? 39.367 10.666 -38.083 1.00 55.53 83 GLY A O 1
ATOM 653 N N . GLY A 1 84 ? 39.080 9.499 -39.985 1.00 63.84 84 GLY A N 1
ATOM 654 C CA . GLY A 1 84 ? 37.797 8.898 -39.597 1.00 63.84 84 GLY A CA 1
ATOM 655 C C . GLY A 1 84 ? 37.953 7.898 -38.452 1.00 63.84 84 GLY A C 1
ATOM 656 O O . GLY A 1 84 ? 37.203 7.950 -37.482 1.00 63.84 84 GLY A O 1
ATOM 657 N N . ASP A 1 85 ? 38.998 7.074 -38.507 1.00 69.25 85 ASP A N 1
ATOM 658 C CA . ASP A 1 85 ? 39.256 6.039 -37.505 1.00 69.25 85 ASP A CA 1
ATOM 659 C C . ASP A 1 85 ? 39.634 6.634 -36.145 1.00 69.25 85 ASP A C 1
ATOM 661 O O . ASP A 1 85 ? 39.183 6.137 -35.117 1.00 69.25 85 ASP A O 1
ATOM 665 N N . ALA A 1 86 ? 40.372 7.750 -36.113 1.00 79.50 86 ALA A N 1
ATOM 666 C CA . ALA A 1 86 ? 40.671 8.469 -34.873 1.00 79.50 86 ALA A CA 1
ATOM 667 C C . ALA A 1 86 ? 39.413 9.100 -34.240 1.00 79.50 86 ALA A C 1
ATOM 669 O O . ALA A 1 86 ? 39.236 9.048 -33.021 1.00 79.50 86 ALA A O 1
ATOM 670 N N . SER A 1 87 ? 38.513 9.659 -35.059 1.00 86.25 87 SER A N 1
ATOM 671 C CA . SER A 1 87 ? 37.232 10.212 -34.596 1.00 86.25 87 SER A CA 1
ATOM 672 C C . SER A 1 87 ? 36.300 9.118 -34.067 1.00 86.25 87 SER A C 1
ATOM 674 O O . SER A 1 87 ? 35.752 9.247 -32.970 1.00 86.25 87 SER A O 1
ATOM 676 N N . VAL A 1 88 ? 36.185 8.001 -34.790 1.00 89.50 88 VAL A N 1
ATOM 677 C CA . VAL A 1 88 ? 35.416 6.826 -34.362 1.00 89.50 88 VAL A CA 1
ATOM 678 C C . VAL A 1 88 ? 36.010 6.233 -33.084 1.00 89.50 88 VAL A C 1
ATOM 680 O O . VAL A 1 88 ? 35.266 5.947 -32.150 1.00 89.50 88 VAL A O 1
ATOM 683 N N . HIS A 1 89 ? 37.337 6.125 -32.979 1.00 92.19 89 HIS A N 1
ATOM 684 C CA . HIS A 1 89 ? 38.009 5.647 -31.770 1.00 92.19 89 HIS A CA 1
ATOM 685 C C . HIS A 1 89 ? 37.734 6.556 -30.561 1.00 92.19 89 HIS A C 1
ATOM 687 O O . HIS A 1 89 ? 37.453 6.057 -29.474 1.00 92.19 89 HIS A O 1
ATOM 693 N N . ALA A 1 90 ? 37.752 7.882 -30.727 1.00 92.75 90 ALA A N 1
ATOM 694 C CA . ALA A 1 90 ? 37.419 8.819 -29.650 1.00 92.75 90 ALA A CA 1
ATOM 695 C C . ALA A 1 90 ? 35.958 8.676 -29.179 1.00 92.75 90 ALA A C 1
ATOM 697 O O . ALA A 1 90 ? 35.682 8.714 -27.978 1.00 92.75 90 ALA A O 1
ATOM 698 N N . VAL A 1 91 ? 35.023 8.463 -30.111 1.00 94.50 91 VAL A N 1
ATOM 699 C CA . VAL A 1 91 ? 33.614 8.183 -29.787 1.00 94.50 91 VAL A CA 1
ATOM 700 C C . VAL A 1 91 ? 33.474 6.848 -29.053 1.00 94.50 91 VAL A C 1
ATOM 702 O O . VAL A 1 91 ? 32.756 6.774 -28.057 1.00 94.50 91 VAL A O 1
ATOM 705 N N . VAL A 1 92 ? 34.186 5.807 -29.491 1.00 94.56 92 VAL A N 1
ATOM 706 C CA . VAL A 1 92 ? 34.180 4.487 -28.844 1.00 94.56 92 VAL A CA 1
ATOM 707 C C . VAL A 1 92 ? 34.721 4.564 -27.414 1.00 94.56 92 VAL A C 1
ATOM 709 O O . VAL A 1 92 ? 34.102 4.006 -26.511 1.00 94.56 92 VAL A O 1
ATOM 712 N N . GLU A 1 93 ? 35.815 5.289 -27.172 1.00 96.19 93 GLU A N 1
ATOM 713 C CA . GLU A 1 93 ? 36.357 5.483 -25.819 1.00 96.19 93 GLU A CA 1
ATOM 714 C C . GLU A 1 93 ? 35.394 6.256 -24.915 1.00 96.19 93 GLU A C 1
ATOM 716 O O . GLU A 1 93 ? 35.149 5.857 -23.774 1.00 96.19 93 GLU A O 1
ATOM 721 N N . LYS A 1 94 ? 34.763 7.312 -25.439 1.00 96.81 94 LYS A N 1
ATOM 722 C CA . LYS A 1 94 ? 33.744 8.058 -24.695 1.00 96.81 94 LYS A CA 1
ATOM 723 C C . LYS A 1 94 ? 32.558 7.167 -24.316 1.00 96.81 94 LYS A C 1
ATOM 725 O O . LYS A 1 94 ? 32.137 7.170 -23.162 1.00 96.81 94 LYS A O 1
ATOM 730 N N . LEU A 1 95 ? 32.058 6.361 -25.254 1.00 97.62 95 LEU A N 1
ATOM 731 C CA . LEU A 1 95 ? 30.969 5.418 -24.992 1.00 97.62 95 LEU A CA 1
ATOM 732 C C . LEU A 1 95 ? 31.375 4.325 -23.998 1.00 97.62 95 LEU A C 1
ATOM 734 O O . LEU A 1 95 ? 30.551 3.911 -23.184 1.00 97.62 95 LEU A O 1
ATOM 738 N N . ARG A 1 96 ? 32.632 3.864 -24.020 1.00 97.75 96 ARG A N 1
ATOM 739 C CA . ARG A 1 96 ? 33.160 2.909 -23.031 1.00 97.75 96 ARG A CA 1
ATOM 740 C C . ARG A 1 96 ? 33.152 3.499 -21.624 1.00 97.75 96 ARG A C 1
ATOM 742 O O . ARG A 1 96 ? 32.695 2.830 -20.696 1.00 97.75 96 ARG A O 1
ATOM 749 N N . GLU A 1 97 ? 33.588 4.746 -21.471 1.00 97.88 97 GLU A N 1
ATOM 750 C CA . GLU A 1 97 ? 33.580 5.440 -20.181 1.00 97.88 97 GLU A CA 1
ATOM 751 C C . GLU A 1 97 ? 32.153 5.717 -19.689 1.00 97.88 97 GLU A C 1
ATOM 753 O O . GLU A 1 97 ? 31.821 5.441 -18.535 1.00 97.88 97 GLU A O 1
ATOM 758 N N . GLU A 1 98 ? 31.261 6.172 -20.570 1.00 97.69 98 GLU A N 1
ATOM 759 C CA . GLU A 1 98 ? 29.846 6.357 -20.236 1.00 97.69 98 GLU A CA 1
ATOM 760 C C . GLU A 1 98 ? 29.185 5.034 -19.834 1.00 97.69 98 GLU A C 1
ATOM 762 O O . GLU A 1 98 ? 28.452 4.982 -18.845 1.00 97.69 98 GLU A O 1
ATOM 767 N N . ASN A 1 99 ? 29.487 3.936 -20.532 1.00 98.06 99 ASN A N 1
ATOM 768 C CA . ASN A 1 99 ? 28.994 2.608 -20.178 1.00 98.06 99 ASN A CA 1
ATOM 769 C C . ASN A 1 99 ? 29.515 2.155 -18.804 1.00 98.06 99 ASN A C 1
ATOM 771 O O . ASN A 1 99 ? 28.764 1.563 -18.026 1.00 98.06 99 ASN A O 1
ATOM 775 N N . ARG A 1 100 ? 30.773 2.474 -18.473 1.00 98.62 100 ARG A N 1
ATOM 776 C CA . ARG A 1 100 ? 31.353 2.229 -17.145 1.00 98.62 100 ARG A CA 1
ATOM 777 C C . ARG A 1 100 ? 30.617 3.018 -16.062 1.00 98.62 100 ARG A C 1
ATOM 779 O O . ARG A 1 100 ? 30.229 2.438 -15.049 1.00 98.62 100 ARG A O 1
ATOM 786 N N . LEU A 1 101 ? 30.370 4.306 -16.287 1.00 98.50 101 LEU A N 1
ATOM 787 C CA . LEU A 1 101 ? 29.656 5.160 -15.337 1.00 98.50 101 LEU A CA 1
ATOM 788 C C . LEU A 1 101 ? 28.192 4.731 -15.165 1.00 98.50 101 LEU A C 1
ATOM 790 O O . LEU A 1 101 ? 27.668 4.733 -14.052 1.00 98.50 101 LEU A O 1
ATOM 794 N N . LEU A 1 102 ? 27.522 4.334 -16.249 1.00 98.69 102 LEU A N 1
ATOM 795 C CA . LEU A 1 102 ? 26.160 3.804 -16.191 1.00 98.69 102 LEU A CA 1
ATOM 796 C C . LEU A 1 102 ? 26.104 2.511 -15.379 1.00 98.69 102 LEU A C 1
ATOM 798 O O . LEU A 1 102 ? 25.226 2.387 -14.531 1.00 98.69 102 LEU A O 1
ATOM 802 N N . LYS A 1 103 ? 27.070 1.601 -15.548 1.00 98.56 103 LYS A N 1
ATOM 803 C CA . LYS A 1 103 ? 27.180 0.394 -14.713 1.00 98.56 103 LYS A CA 1
ATOM 804 C C . LYS A 1 103 ? 27.322 0.736 -13.229 1.00 98.56 103 LYS A C 1
ATOM 806 O O . LYS A 1 103 ? 26.598 0.171 -12.420 1.00 98.56 103 LYS A O 1
ATOM 811 N N . GLN A 1 104 ? 28.164 1.710 -12.875 1.00 98.69 104 GLN A N 1
ATOM 812 C CA . GLN A 1 104 ? 28.306 2.173 -11.484 1.00 98.69 104 GLN A CA 1
ATOM 813 C C . GLN A 1 104 ? 27.014 2.793 -10.924 1.00 98.69 104 GLN A C 1
ATOM 815 O O . GLN A 1 104 ? 26.674 2.608 -9.755 1.00 98.69 104 GLN A O 1
ATOM 820 N N . LYS A 1 105 ? 26.264 3.536 -11.747 1.00 98.62 105 LYS A N 1
ATOM 821 C CA . LYS A 1 105 ? 24.960 4.088 -11.346 1.00 98.62 105 LYS A CA 1
ATOM 822 C C . LYS A 1 105 ? 23.912 2.994 -11.158 1.00 98.62 105 LYS A C 1
ATOM 824 O O . LYS A 1 105 ? 23.121 3.091 -10.226 1.00 98.62 105 LYS A O 1
ATOM 829 N N . VAL A 1 106 ? 23.920 1.968 -12.010 1.00 98.75 106 VAL A N 1
ATOM 830 C CA . VAL A 1 106 ? 23.037 0.801 -11.880 1.00 98.75 106 VAL A CA 1
ATOM 831 C C . VAL A 1 106 ? 23.315 0.087 -10.564 1.00 98.75 106 VAL A C 1
ATOM 833 O O . VAL A 1 106 ? 22.390 -0.041 -9.769 1.00 98.75 106 VAL A O 1
ATOM 836 N N . THR A 1 107 ? 24.576 -0.236 -10.261 1.00 98.56 107 THR A N 1
ATOM 837 C CA . THR A 1 107 ? 24.929 -0.876 -8.982 1.00 98.56 107 THR A CA 1
ATOM 838 C C . THR A 1 107 ? 24.522 -0.017 -7.783 1.00 98.56 107 THR A C 1
ATOM 840 O O . THR A 1 107 ? 23.991 -0.521 -6.801 1.00 98.56 107 THR A O 1
ATOM 843 N N . HIS A 1 108 ? 24.684 1.309 -7.869 1.00 98.56 108 HIS A N 1
ATOM 844 C CA . HIS A 1 108 ? 24.257 2.213 -6.799 1.00 98.56 108 HIS A CA 1
ATOM 845 C C . HIS A 1 108 ? 22.733 2.208 -6.578 1.00 98.56 108 HIS A C 1
ATOM 847 O O . HIS A 1 108 ? 22.267 2.209 -5.438 1.00 98.56 108 HIS A O 1
ATOM 853 N N . VAL A 1 109 ? 21.942 2.210 -7.654 1.00 98.75 109 VAL A N 1
ATOM 854 C CA . VAL A 1 109 ? 20.477 2.135 -7.562 1.00 98.75 109 VAL A CA 1
ATOM 855 C C . VAL A 1 109 ? 20.030 0.762 -7.065 1.00 98.75 109 VAL A C 1
ATOM 857 O O . VAL A 1 109 ? 19.097 0.692 -6.269 1.00 98.75 109 VAL A O 1
ATOM 860 N N . GLU A 1 110 ? 20.699 -0.314 -7.475 1.00 98.62 110 GLU A N 1
ATOM 861 C CA . GLU A 1 110 ? 20.463 -1.668 -6.963 1.00 98.62 110 GLU A CA 1
ATOM 862 C C . GLU A 1 110 ? 20.713 -1.744 -5.451 1.00 98.62 110 GLU A C 1
ATOM 864 O O . GLU A 1 110 ? 19.865 -2.256 -4.720 1.00 98.62 110 GLU A O 1
ATOM 869 N N . ASP A 1 111 ? 21.795 -1.140 -4.955 1.00 98.69 111 ASP A N 1
ATOM 870 C CA . ASP A 1 111 ? 22.081 -1.050 -3.519 1.00 98.69 111 ASP A CA 1
ATOM 871 C C . ASP A 1 111 ? 21.004 -0.264 -2.758 1.00 98.69 111 ASP A C 1
ATOM 873 O O . ASP A 1 111 ? 20.589 -0.649 -1.659 1.00 98.69 111 ASP A O 1
ATOM 877 N N . LEU A 1 112 ? 20.540 0.858 -3.320 1.00 98.62 112 LEU A N 1
ATOM 878 C CA . LEU A 1 112 ? 19.446 1.637 -2.736 1.00 98.62 112 LEU A CA 1
ATOM 879 C C . LEU A 1 112 ? 18.135 0.849 -2.736 1.00 98.62 112 LEU A C 1
ATOM 881 O O . LEU A 1 112 ? 17.411 0.879 -1.742 1.00 98.62 112 LEU A O 1
ATOM 885 N N . ASN A 1 113 ? 17.853 0.114 -3.809 1.00 98.50 113 ASN A N 1
ATOM 886 C CA . ASN A 1 113 ? 16.681 -0.743 -3.905 1.00 98.50 113 ASN A CA 1
ATOM 887 C C . ASN A 1 113 ? 16.744 -1.866 -2.861 1.00 98.50 113 ASN A C 1
ATOM 889 O O . ASN A 1 113 ? 15.785 -2.065 -2.123 1.00 98.50 113 ASN A O 1
ATOM 893 N N . ALA A 1 114 ? 17.898 -2.516 -2.692 1.00 98.69 114 ALA A N 1
ATOM 894 C CA . ALA A 1 114 ? 18.097 -3.524 -1.655 1.00 98.69 114 ALA A CA 1
ATOM 895 C C . ALA A 1 114 ? 17.884 -2.953 -0.241 1.00 98.69 114 ALA A C 1
ATOM 897 O O . ALA A 1 114 ? 17.271 -3.602 0.608 1.00 98.69 114 ALA A O 1
ATOM 898 N N . LYS A 1 115 ? 18.345 -1.723 0.032 1.00 98.62 115 LYS A N 1
ATOM 899 C CA . LYS A 1 115 ? 18.076 -1.033 1.309 1.00 98.62 115 LYS A CA 1
ATOM 900 C C . LYS A 1 115 ? 16.589 -0.740 1.496 1.00 98.62 115 LYS A C 1
ATOM 902 O O . LYS A 1 115 ? 16.061 -0.979 2.580 1.00 98.62 115 LYS A O 1
ATOM 907 N N . TRP A 1 116 ? 15.923 -0.244 0.456 1.00 98.69 116 TRP A N 1
ATOM 908 C CA . TRP A 1 116 ? 14.494 0.049 0.498 1.00 98.69 116 TRP A CA 1
ATOM 909 C C . TRP A 1 116 ? 13.665 -1.220 0.719 1.00 98.69 116 TRP A C 1
ATOM 911 O O . TRP A 1 116 ? 12.817 -1.230 1.601 1.00 98.69 116 TRP A O 1
ATOM 921 N N . GLN A 1 117 ? 13.977 -2.316 0.026 1.00 98.56 117 GLN A N 1
ATOM 922 C CA . GLN A 1 117 ? 13.322 -3.614 0.216 1.00 98.56 117 GLN A CA 1
ATOM 923 C C . GLN A 1 117 ? 13.471 -4.138 1.649 1.00 98.56 117 GLN A C 1
ATOM 925 O O . GLN A 1 117 ? 12.511 -4.648 2.218 1.00 98.56 117 GLN A O 1
ATOM 930 N N . ARG A 1 118 ? 14.650 -3.982 2.272 1.00 98.62 118 ARG A N 1
ATOM 931 C CA . ARG A 1 118 ? 14.844 -4.348 3.689 1.00 98.62 118 ARG A CA 1
ATOM 932 C C . ARG A 1 118 ? 14.002 -3.487 4.627 1.00 98.62 118 ARG A C 1
ATOM 934 O O . ARG A 1 118 ? 13.436 -4.011 5.581 1.00 98.62 118 ARG A O 1
ATOM 941 N N . TYR A 1 119 ? 13.929 -2.180 4.370 1.00 98.50 119 TYR A N 1
ATOM 942 C CA . TYR A 1 119 ? 13.078 -1.278 5.146 1.00 98.50 119 TYR A CA 1
ATOM 943 C C . TYR A 1 119 ? 11.602 -1.653 5.003 1.00 98.50 119 TYR A C 1
ATOM 945 O O . TYR A 1 119 ? 10.900 -1.746 6.003 1.00 98.50 119 TYR A O 1
ATOM 953 N N . ASP A 1 120 ? 11.153 -1.911 3.778 1.00 98.38 120 ASP A N 1
ATOM 954 C CA . ASP A 1 120 ? 9.775 -2.284 3.475 1.00 98.38 120 ASP A CA 1
ATOM 955 C C . ASP A 1 120 ? 9.396 -3.609 4.153 1.00 98.38 120 ASP A C 1
ATOM 957 O O . ASP A 1 120 ? 8.399 -3.671 4.868 1.00 98.38 120 ASP A O 1
ATOM 961 N N . ALA A 1 121 ? 10.264 -4.623 4.066 1.00 98.31 121 ALA A N 1
ATOM 962 C CA . ALA A 1 121 ? 10.083 -5.900 4.753 1.00 98.31 121 ALA A CA 1
ATOM 963 C C . ALA A 1 121 ? 10.026 -5.744 6.283 1.00 98.31 121 ALA A C 1
ATOM 965 O O . ALA A 1 121 ? 9.139 -6.303 6.929 1.00 98.31 121 ALA A O 1
ATOM 966 N N . SER A 1 122 ? 10.928 -4.947 6.868 1.00 98.31 122 SER A N 1
ATOM 967 C CA . SER A 1 122 ? 10.933 -4.669 8.310 1.00 98.31 122 SER A CA 1
ATOM 968 C C . SER A 1 122 ? 9.695 -3.884 8.752 1.00 98.31 122 SER A C 1
ATOM 970 O O . SER A 1 122 ? 9.118 -4.171 9.803 1.00 98.31 122 SER A O 1
ATOM 972 N N . ARG A 1 123 ? 9.240 -2.920 7.943 1.00 98.56 123 ARG A N 1
ATOM 973 C CA . ARG A 1 123 ? 7.994 -2.186 8.180 1.00 98.56 123 ARG A CA 1
ATOM 974 C C . ARG A 1 123 ? 6.808 -3.143 8.164 1.00 98.56 123 ARG A C 1
ATOM 976 O O . ARG A 1 123 ? 5.969 -3.074 9.056 1.00 98.56 123 ARG A O 1
ATOM 983 N N . ASP A 1 124 ? 6.749 -4.048 7.196 1.00 98.31 124 ASP A N 1
ATOM 984 C CA . ASP A 1 124 ? 5.673 -5.027 7.099 1.00 98.31 124 ASP A CA 1
ATOM 985 C C . ASP A 1 124 ? 5.696 -6.019 8.270 1.00 98.31 124 ASP A C 1
ATOM 987 O O . ASP A 1 124 ? 4.642 -6.357 8.801 1.00 98.31 124 ASP A O 1
ATOM 991 N N . GLU A 1 125 ? 6.871 -6.449 8.737 1.00 98.19 125 GLU A N 1
ATOM 992 C CA . GLU A 1 125 ? 7.014 -7.236 9.972 1.00 98.19 125 GLU A CA 1
ATOM 993 C C . GLU A 1 125 ? 6.503 -6.482 11.200 1.00 98.19 125 GLU A C 1
ATOM 995 O O . GLU A 1 125 ? 5.739 -7.039 11.991 1.00 98.19 125 GLU A O 1
ATOM 1000 N N . TYR A 1 126 ? 6.871 -5.208 11.342 1.00 98.12 126 TYR A N 1
ATOM 1001 C CA . TYR A 1 126 ? 6.400 -4.357 12.430 1.00 98.12 126 TYR A CA 1
ATOM 1002 C C . TYR A 1 126 ? 4.876 -4.200 12.403 1.00 98.12 126 TYR A C 1
ATOM 1004 O O . TYR A 1 126 ? 4.205 -4.402 13.415 1.00 98.12 126 TYR A O 1
ATOM 1012 N N . VAL A 1 127 ? 4.313 -3.911 11.228 1.00 98.31 127 VAL A N 1
ATOM 1013 C CA . VAL A 1 127 ? 2.868 -3.787 11.028 1.00 98.31 127 VAL A CA 1
ATOM 1014 C C . VAL A 1 127 ? 2.167 -5.114 11.314 1.00 98.31 127 VAL A C 1
ATOM 1016 O O . VAL A 1 127 ? 1.155 -5.111 12.013 1.00 98.31 127 VAL A O 1
ATOM 1019 N N . ARG A 1 128 ? 2.696 -6.257 10.855 1.00 97.62 128 ARG A N 1
ATOM 1020 C CA . ARG A 1 128 ? 2.164 -7.585 11.211 1.00 97.62 128 ARG A CA 1
ATOM 1021 C C . ARG A 1 128 ? 2.196 -7.818 12.721 1.00 97.62 128 ARG A C 1
ATOM 1023 O O . ARG A 1 128 ? 1.214 -8.309 13.270 1.00 97.62 128 ARG A O 1
ATOM 1030 N N . GLY A 1 129 ? 3.273 -7.419 13.398 1.00 97.00 129 GLY A N 1
ATOM 1031 C CA . GLY A 1 129 ? 3.383 -7.474 14.856 1.00 97.00 129 GLY A CA 1
ATOM 1032 C C . GLY A 1 129 ? 2.309 -6.643 15.562 1.00 97.00 129 GLY A C 1
ATOM 1033 O O . GLY A 1 129 ? 1.671 -7.134 16.490 1.00 97.00 129 GLY A O 1
ATOM 1034 N N . LEU A 1 130 ? 2.046 -5.421 15.090 1.00 96.81 130 LEU A N 1
ATOM 1035 C CA . LEU A 1 130 ? 0.960 -4.584 15.612 1.00 96.81 130 LEU A CA 1
ATOM 1036 C C . LEU A 1 130 ? -0.417 -5.212 15.379 1.00 96.81 130 LEU A C 1
ATOM 1038 O O . LEU A 1 130 ? -1.237 -5.228 16.293 1.00 96.81 130 LEU A O 1
ATOM 1042 N N . HIS A 1 131 ? -0.668 -5.764 14.189 1.00 95.94 131 HIS A N 1
ATOM 1043 C CA . HIS A 1 131 ? -1.922 -6.464 13.903 1.00 95.94 131 HIS A CA 1
ATOM 1044 C C . HIS A 1 131 ? -2.104 -7.678 14.813 1.00 95.94 131 HIS A C 1
ATOM 1046 O O . HIS A 1 131 ? -3.189 -7.854 15.352 1.00 95.94 131 HIS A O 1
ATOM 1052 N N . ALA A 1 132 ? -1.054 -8.469 15.047 1.00 93.75 132 ALA A N 1
ATOM 1053 C CA . ALA A 1 132 ? -1.100 -9.603 15.965 1.00 93.75 132 ALA A CA 1
ATOM 1054 C C . ALA A 1 132 ? -1.351 -9.166 17.419 1.00 93.75 132 ALA A C 1
ATOM 1056 O O . ALA A 1 132 ? -2.117 -9.811 18.126 1.00 93.75 132 ALA A O 1
ATOM 1057 N N . GLN A 1 133 ? -0.765 -8.051 17.868 1.00 93.94 133 GLN A N 1
ATOM 1058 C CA . GLN A 1 133 ? -1.043 -7.488 19.196 1.00 93.94 133 GLN A CA 1
ATOM 1059 C C . GLN A 1 133 ? -2.490 -7.003 19.314 1.00 93.94 133 GLN A C 1
ATOM 1061 O O . GLN A 1 133 ? -3.165 -7.307 20.294 1.00 93.94 133 GLN A O 1
ATOM 1066 N N . LEU A 1 134 ? -2.988 -6.286 18.304 1.00 91.81 134 LEU A N 1
ATOM 1067 C CA . LEU A 1 134 ? -4.375 -5.832 18.258 1.00 91.81 134 LEU A CA 1
ATOM 1068 C C . LEU A 1 134 ? -5.348 -7.008 18.189 1.00 91.81 134 LEU A C 1
ATOM 1070 O O . LEU A 1 134 ? -6.357 -6.978 18.878 1.00 91.81 134 LEU A O 1
ATOM 1074 N N . GLN A 1 135 ? -5.034 -8.053 17.424 1.00 89.44 135 GLN A N 1
ATOM 1075 C CA . GLN A 1 135 ? -5.802 -9.295 17.386 1.00 89.44 135 GLN A CA 1
ATOM 1076 C C . GLN A 1 135 ? -5.716 -10.062 18.702 1.00 89.44 135 GLN A C 1
ATOM 1078 O O . GLN A 1 135 ? -6.720 -10.608 19.111 1.00 89.44 135 GLN A O 1
ATOM 1083 N N . GLY A 1 136 ? -4.584 -10.077 19.405 1.00 81.12 136 GLY A N 1
ATOM 1084 C CA . GLY A 1 136 ? -4.497 -10.665 20.746 1.00 81.12 136 GLY A CA 1
ATOM 1085 C C . GLY A 1 136 ? -5.361 -9.924 21.772 1.00 81.12 136 GLY A C 1
ATOM 1086 O O . GLY A 1 136 ? -5.907 -10.543 22.679 1.00 81.12 136 GLY A O 1
ATOM 1087 N N . LEU A 1 137 ? -5.534 -8.609 21.605 1.00 74.25 137 LEU A N 1
ATOM 1088 C CA . LEU A 1 137 ? -6.445 -7.791 22.413 1.00 74.25 137 LEU A CA 1
ATOM 1089 C C . LEU A 1 137 ? -7.913 -7.897 21.964 1.00 74.25 137 LEU A C 1
ATOM 1091 O O . LEU A 1 137 ? -8.811 -7.731 22.784 1.00 74.25 137 LEU A O 1
ATOM 1095 N N . GLN A 1 138 ? -8.153 -8.139 20.674 1.00 63.47 138 GLN A N 1
ATOM 1096 C CA . GLN A 1 138 ? -9.481 -8.250 20.057 1.00 63.47 138 GLN A CA 1
ATOM 1097 C C . GLN A 1 138 ? -9.943 -9.694 19.851 1.00 63.47 138 GLN A C 1
ATOM 1099 O O . GLN A 1 138 ? -11.019 -9.882 19.285 1.00 63.47 138 GLN A O 1
ATOM 1104 N N . ALA A 1 139 ? -9.140 -10.688 20.245 1.00 53.19 139 ALA A N 1
ATOM 1105 C CA . ALA A 1 139 ? -9.371 -12.091 19.935 1.00 53.19 139 ALA A CA 1
ATOM 1106 C C . ALA A 1 139 ? -10.823 -12.423 20.288 1.00 53.19 139 ALA A C 1
ATOM 1108 O O . ALA A 1 139 ? -11.218 -12.230 21.444 1.00 53.19 139 ALA A O 1
ATOM 1109 N N . PRO A 1 140 ? -11.635 -12.830 19.295 1.00 48.69 140 PRO A N 1
ATOM 1110 C CA . PRO A 1 140 ? -13.022 -13.165 19.519 1.00 48.69 140 PRO A CA 1
ATOM 1111 C C . PRO A 1 140 ? -13.108 -14.202 20.625 1.00 48.69 140 PRO A C 1
ATOM 1113 O O . PRO A 1 140 ? -12.466 -15.247 20.569 1.00 48.69 140 PRO A O 1
ATOM 1116 N N . HIS A 1 141 ? -13.898 -13.849 21.629 1.00 52.81 141 HIS A N 1
ATOM 1117 C CA . HIS A 1 141 ? -14.526 -14.754 22.565 1.00 52.81 141 HIS A CA 1
ATOM 1118 C C . HIS A 1 141 ? -14.765 -16.139 21.953 1.00 52.81 141 HIS A C 1
ATOM 1120 O O . HIS A 1 141 ? -15.666 -16.320 21.134 1.00 52.81 141 HIS A O 1
ATOM 1126 N N . GLU A 1 142 ? -13.969 -17.112 22.385 1.00 42.88 142 GLU A N 1
ATOM 1127 C CA . GLU A 1 142 ? -14.365 -18.514 22.336 1.00 42.88 142 GLU A CA 1
ATOM 1128 C C . GLU A 1 142 ? -15.696 -18.658 23.111 1.00 42.88 142 GLU A C 1
ATOM 1130 O O . GLU A 1 142 ? -15.822 -18.077 24.199 1.00 42.88 142 GLU A O 1
ATOM 1135 N N . PRO A 1 143 ? -16.706 -19.385 22.594 1.00 51.62 143 PRO A N 1
ATOM 1136 C CA . PRO A 1 143 ? -18.063 -19.390 23.154 1.00 51.62 143 PRO A CA 1
ATOM 1137 C C . PRO A 1 143 ? -18.219 -19.996 24.558 1.00 51.62 143 PRO A C 1
ATOM 1139 O O . PRO A 1 143 ? -19.328 -19.989 25.085 1.00 51.62 143 PRO A O 1
ATOM 1142 N N . GLU A 1 144 ? -17.167 -20.528 25.184 1.00 51.91 144 GLU A N 1
ATOM 1143 C CA . GLU A 1 144 ? -17.336 -21.390 26.363 1.00 51.91 144 GLU A CA 1
ATOM 1144 C C . GLU A 1 144 ? -16.874 -20.790 27.694 1.00 51.91 144 GLU A C 1
ATOM 1146 O O . GLU A 1 144 ? -17.194 -21.332 28.749 1.00 51.91 144 GLU A O 1
ATOM 1151 N N . THR A 1 145 ? -16.177 -19.649 27.709 1.00 59.38 145 THR A N 1
ATOM 1152 C CA . THR A 1 145 ? -15.801 -19.001 28.979 1.00 59.38 145 THR A CA 1
ATOM 1153 C C . THR A 1 145 ? -16.052 -17.495 28.920 1.00 59.38 145 THR A C 1
ATOM 1155 O O . THR A 1 145 ? -15.420 -16.810 28.118 1.00 59.38 145 THR A O 1
ATOM 1158 N N . PRO A 1 146 ? -16.955 -16.934 29.750 1.00 61.03 146 PRO A N 1
ATOM 1159 C CA . PRO A 1 146 ? -17.147 -15.491 29.794 1.00 61.03 146 PRO A CA 1
ATOM 1160 C C . PRO A 1 146 ? -15.839 -14.823 30.222 1.00 61.03 146 PRO A C 1
ATOM 1162 O O . PRO A 1 146 ? -15.360 -15.015 31.340 1.00 61.03 146 PRO A O 1
ATOM 1165 N N . SER A 1 147 ? -15.252 -14.049 29.313 1.00 61.72 147 SER A N 1
ATOM 1166 C CA . SER A 1 147 ? -14.030 -13.287 29.539 1.00 61.72 147 SER A CA 1
ATOM 1167 C C . SER A 1 147 ? -14.137 -12.403 30.783 1.00 61.72 147 SER A C 1
ATOM 1169 O O . SER A 1 147 ? -15.224 -11.913 31.107 1.00 61.72 147 SER A O 1
ATOM 1171 N N . PRO A 1 148 ? -13.011 -12.093 31.448 1.00 73.94 148 PRO A N 1
ATOM 1172 C CA . PRO A 1 148 ? -12.971 -11.173 32.586 1.00 73.94 148 PRO A CA 1
ATOM 1173 C C . PRO A 1 148 ? -13.786 -9.867 32.421 1.00 73.94 148 PRO A C 1
ATOM 1175 O O . PRO A 1 148 ? -14.515 -9.511 33.350 1.00 73.94 148 PRO A O 1
ATOM 1178 N N . PRO A 1 149 ? -13.765 -9.159 31.267 1.00 77.12 149 PRO A N 1
ATOM 1179 C CA . PRO A 1 149 ? -14.623 -7.991 31.053 1.00 77.12 149 PRO A CA 1
ATOM 1180 C C . PRO A 1 149 ? -16.124 -8.313 31.003 1.00 77.12 149 PRO A C 1
ATOM 1182 O O . PRO A 1 149 ? -16.928 -7.482 31.418 1.00 77.12 149 PRO A O 1
ATOM 1185 N N . GLU A 1 150 ? -16.533 -9.490 30.532 1.00 79.25 150 GLU A N 1
ATOM 1186 C CA . GLU A 1 150 ? -17.943 -9.897 30.541 1.00 79.25 150 GLU A CA 1
ATOM 1187 C C . GLU A 1 150 ? -18.429 -10.275 31.934 1.00 79.25 150 GLU A C 1
ATOM 1189 O O . GLU A 1 150 ? -19.539 -9.903 32.313 1.00 79.25 150 GLU A O 1
ATOM 1194 N N . LEU A 1 151 ? -17.598 -10.965 32.717 1.00 85.56 151 LEU A N 1
ATOM 1195 C CA . LEU A 1 151 ? -17.886 -11.229 34.126 1.00 85.56 151 LEU A CA 1
ATOM 1196 C C . LE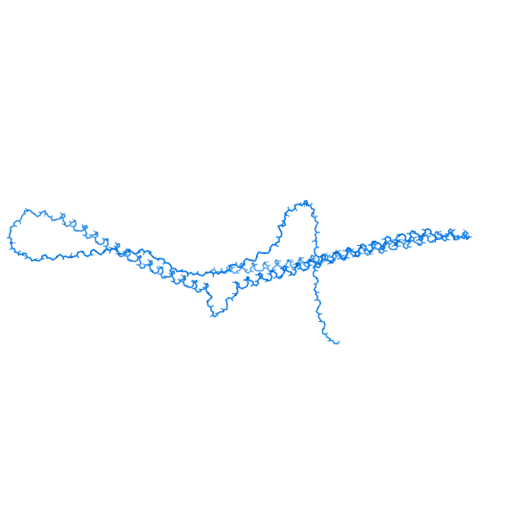U A 1 151 ? -18.050 -9.918 34.896 1.00 85.56 151 LEU A C 1
ATOM 1198 O O . LEU A 1 151 ? -19.010 -9.759 35.646 1.00 85.56 151 LEU A O 1
ATOM 1202 N N . MET A 1 152 ? -17.181 -8.940 34.634 1.00 88.75 152 MET A N 1
ATOM 1203 C CA . MET A 1 152 ? -17.290 -7.611 35.225 1.00 88.75 152 MET A CA 1
ATOM 1204 C C . MET A 1 152 ? -18.570 -6.887 34.782 1.00 88.75 152 MET A C 1
ATOM 1206 O O . MET A 1 152 ? -19.252 -6.300 35.614 1.00 88.75 152 MET A O 1
ATOM 1210 N N . ARG A 1 153 ? -18.967 -6.976 33.504 1.00 91.56 153 ARG A N 1
ATOM 1211 C CA . ARG A 1 153 ? -20.246 -6.416 33.017 1.00 91.56 153 ARG A CA 1
ATOM 1212 C C . ARG A 1 153 ? -21.465 -7.084 33.662 1.00 91.56 153 ARG A C 1
ATOM 1214 O O . ARG A 1 153 ? -22.416 -6.385 34.019 1.00 91.56 153 ARG A O 1
ATOM 1221 N N . LYS A 1 154 ? -21.445 -8.409 33.836 1.00 93.12 154 LYS A N 1
ATOM 1222 C CA . LYS A 1 154 ? -22.507 -9.163 34.527 1.00 93.12 154 LYS A CA 1
ATOM 1223 C C . LYS A 1 154 ? -22.596 -8.770 35.999 1.00 93.12 154 LYS A C 1
ATOM 1225 O O . LYS A 1 154 ? -23.696 -8.544 36.494 1.00 93.12 154 LYS A O 1
ATOM 1230 N N . GLU A 1 155 ? -21.457 -8.612 36.667 1.00 95.38 155 GLU A N 1
ATOM 1231 C CA . GLU A 1 155 ? -21.417 -8.194 38.067 1.00 95.38 155 GLU A CA 1
ATOM 1232 C C . GLU A 1 155 ? -21.879 -6.744 38.248 1.00 95.38 155 GLU A C 1
ATOM 1234 O O . GLU A 1 155 ? -22.701 -6.479 39.119 1.00 95.38 155 GLU A O 1
ATOM 1239 N N . ILE A 1 156 ? -21.469 -5.821 37.371 1.00 95.88 156 ILE A N 1
ATOM 1240 C CA . ILE A 1 156 ? -21.997 -4.446 37.350 1.00 95.88 156 ILE A CA 1
ATOM 1241 C C . ILE A 1 156 ? -23.520 -4.466 37.180 1.00 95.88 156 ILE A C 1
ATOM 1243 O O . ILE A 1 156 ? -24.230 -3.773 37.902 1.00 95.88 156 ILE A O 1
ATOM 1247 N N . SER A 1 157 ? -24.039 -5.293 36.270 1.00 96.88 157 SER A N 1
ATOM 1248 C CA . SER A 1 157 ? -25.485 -5.408 36.039 1.00 96.88 157 SER A CA 1
ATOM 1249 C C . SER A 1 157 ? -26.220 -5.953 37.269 1.00 96.88 157 SER A C 1
ATOM 1251 O O . SER A 1 157 ? -27.274 -5.441 37.643 1.00 96.88 157 SER A O 1
ATOM 1253 N N . ARG A 1 158 ? -25.646 -6.961 37.939 1.00 97.94 158 ARG A N 1
ATOM 1254 C CA . ARG A 1 158 ? -26.184 -7.531 39.180 1.00 97.94 158 ARG A CA 1
ATOM 1255 C C . ARG A 1 158 ? -26.214 -6.494 40.303 1.00 97.94 158 ARG A C 1
ATOM 1257 O O . ARG A 1 158 ? -27.247 -6.341 40.950 1.00 97.94 158 ARG A O 1
ATOM 1264 N N . LEU A 1 159 ? -25.107 -5.781 40.509 1.00 97.94 159 LEU A N 1
ATOM 1265 C CA . LEU A 1 159 ? -24.980 -4.742 41.531 1.00 97.94 159 LEU A CA 1
ATOM 1266 C C . LEU A 1 159 ? -25.920 -3.564 41.266 1.00 97.94 159 LEU A C 1
ATOM 1268 O O . LEU A 1 159 ? -26.552 -3.080 42.199 1.00 97.94 159 LEU A O 1
ATOM 1272 N N . ASN A 1 160 ? -26.072 -3.146 40.008 1.00 98.00 160 ASN A N 1
ATOM 1273 C CA . ASN A 1 160 ? -27.013 -2.090 39.638 1.00 98.00 160 ASN A CA 1
ATOM 1274 C C . ASN A 1 160 ? -28.454 -2.478 39.976 1.00 98.00 160 ASN A C 1
ATOM 1276 O O . ASN A 1 160 ? -29.164 -1.683 40.584 1.00 98.00 160 ASN A O 1
ATOM 1280 N N . ARG A 1 161 ? -28.863 -3.718 39.672 1.00 98.19 161 ARG A N 1
ATOM 1281 C CA . ARG A 1 161 ? -30.200 -4.209 40.036 1.00 98.19 161 ARG A CA 1
ATOM 1282 C C . ARG A 1 161 ? -30.416 -4.205 41.550 1.00 98.19 161 ARG A C 1
ATOM 1284 O O . ARG A 1 161 ? -31.446 -3.738 42.018 1.00 98.19 161 ARG A O 1
ATOM 1291 N N . GLN A 1 162 ? -29.430 -4.671 42.317 1.00 98.12 162 GLN A N 1
ATOM 1292 C CA . GLN A 1 162 ? -29.504 -4.664 43.783 1.00 98.12 162 GLN A CA 1
ATOM 1293 C C . GLN A 1 162 ? -29.568 -3.247 44.361 1.00 98.12 162 GLN A C 1
ATOM 1295 O O . GLN A 1 162 ? -30.270 -3.006 45.341 1.00 98.12 162 GLN A O 1
ATOM 1300 N N . LEU A 1 163 ? -28.833 -2.307 43.768 1.00 98.31 163 LEU A N 1
ATOM 1301 C CA . LEU A 1 163 ? -28.879 -0.907 44.166 1.00 98.31 163 LEU A CA 1
ATOM 1302 C C . LEU A 1 163 ? -30.261 -0.307 43.898 1.00 98.31 163 LEU A C 1
ATOM 1304 O O . LEU A 1 163 ? -30.798 0.384 44.758 1.00 98.31 163 LEU A O 1
ATOM 1308 N N . GLU A 1 164 ? -30.843 -0.593 42.738 1.00 98.38 164 GLU A N 1
ATOM 1309 C CA . GLU A 1 164 ? -32.168 -0.110 42.357 1.00 98.38 164 GLU A CA 1
ATOM 1310 C C . GLU A 1 164 ? -33.268 -0.686 43.260 1.00 98.38 164 GLU A C 1
ATOM 1312 O O . GLU A 1 164 ? -34.092 0.066 43.777 1.00 98.38 164 GLU A O 1
ATOM 1317 N N . GLU A 1 165 ? -33.206 -1.984 43.571 1.00 98.19 165 GLU A N 1
ATOM 1318 C CA . GLU A 1 165 ? -34.065 -2.625 44.578 1.00 98.19 165 GLU A CA 1
ATOM 1319 C C . GLU A 1 165 ? -33.945 -1.922 45.942 1.00 98.19 165 GLU A C 1
ATOM 1321 O O . GLU A 1 165 ? -34.949 -1.534 46.534 1.00 98.19 165 GLU A O 1
ATOM 1326 N N . LYS A 1 166 ? -32.721 -1.648 46.417 1.00 98.31 166 LYS A N 1
ATOM 1327 C CA . LYS A 1 166 ? -32.508 -0.953 47.700 1.00 98.31 166 LYS A CA 1
ATOM 1328 C C . LYS A 1 166 ? -32.990 0.494 47.695 1.00 98.31 166 LYS A C 1
ATOM 1330 O O . LYS A 1 166 ? -33.453 0.981 48.728 1.00 98.31 166 LYS A O 1
ATOM 1335 N N . ILE A 1 167 ? -32.871 1.192 46.567 1.00 98.19 167 ILE A N 1
ATOM 1336 C CA . ILE A 1 167 ? -33.414 2.543 46.398 1.00 98.19 167 ILE A CA 1
ATOM 1337 C C . ILE A 1 167 ? -34.940 2.506 46.499 1.00 98.19 167 ILE A C 1
ATOM 1339 O O . ILE A 1 167 ? -35.504 3.357 47.190 1.00 98.19 167 ILE A O 1
ATOM 1343 N N . ASN A 1 168 ? -35.584 1.514 45.882 1.00 98.12 168 ASN A N 1
ATOM 1344 C CA . ASN A 1 168 ? -37.032 1.332 45.940 1.00 98.12 168 ASN A CA 1
ATOM 1345 C C . ASN A 1 168 ? -37.505 0.993 47.361 1.00 98.12 168 ASN A C 1
ATOM 1347 O O . ASN A 1 168 ? -38.358 1.712 47.876 1.00 98.12 168 ASN A O 1
ATOM 1351 N N . ASP A 1 169 ? -36.869 0.035 48.049 1.00 98.00 169 ASP A N 1
ATOM 1352 C CA . ASP A 1 169 ? -37.151 -0.273 49.465 1.00 98.00 169 ASP A CA 1
ATOM 1353 C C . ASP A 1 169 ? -37.067 1.001 50.331 1.00 98.00 169 ASP A C 1
ATOM 1355 O O . ASP A 1 169 ? -37.921 1.305 51.167 1.00 98.00 169 ASP A O 1
ATOM 1359 N N . CYS A 1 170 ? -36.012 1.796 50.120 1.00 97.44 170 CYS A N 1
ATOM 1360 C CA . CYS A 1 170 ? -35.811 3.047 50.843 1.00 97.44 170 CYS A CA 1
ATOM 1361 C C . CYS A 1 170 ? -36.867 4.106 50.491 1.00 97.44 170 CYS A C 1
ATOM 1363 O O . CYS A 1 170 ? -37.182 4.951 51.333 1.00 97.44 170 CYS A O 1
ATOM 1365 N N . ALA A 1 171 ? -37.373 4.119 49.258 1.00 98.19 171 ALA A N 1
ATOM 1366 C CA . ALA A 1 171 ? -38.443 5.013 48.833 1.00 98.19 171 ALA A CA 1
ATOM 1367 C C . ALA A 1 171 ? -39.776 4.633 49.494 1.00 98.19 171 ALA A C 1
ATOM 1369 O O . ALA A 1 171 ? -40.461 5.527 49.994 1.00 98.19 171 ALA A O 1
ATOM 1370 N N . GLU A 1 172 ? -40.095 3.340 49.579 1.00 97.88 172 GLU A N 1
ATOM 1371 C CA . GLU A 1 172 ? -41.291 2.825 50.258 1.00 97.88 172 GLU A CA 1
ATOM 1372 C C . GLU A 1 172 ? -41.290 3.196 51.745 1.00 97.88 172 GLU A C 1
ATOM 1374 O O . GLU A 1 172 ? -42.201 3.878 52.215 1.00 97.88 172 GLU A O 1
ATOM 1379 N N . VAL A 1 173 ? -40.205 2.901 52.469 1.00 98.12 173 VAL A N 1
ATOM 1380 C CA . VAL A 1 173 ? -40.090 3.249 53.899 1.00 98.12 173 VAL A CA 1
ATOM 1381 C C . VAL A 1 173 ? -40.193 4.764 54.129 1.00 98.12 173 VAL A C 1
ATOM 1383 O O . VAL A 1 173 ? -40.786 5.225 55.109 1.00 98.12 173 VAL A O 1
ATOM 1386 N N . LYS A 1 174 ? -39.647 5.587 53.222 1.00 98.12 174 LYS A N 1
ATOM 1387 C CA . LYS A 1 174 ? -39.805 7.051 53.292 1.00 98.12 174 LYS A CA 1
ATOM 1388 C C . LYS A 1 174 ? -41.261 7.480 53.103 1.00 98.12 174 LYS A C 1
ATOM 1390 O O . LYS A 1 174 ? -41.697 8.413 53.783 1.00 98.12 174 LYS A O 1
ATOM 1395 N N . GLN A 1 175 ? -42.002 6.835 52.202 1.00 98.19 175 GLN A N 1
ATOM 1396 C CA . GLN A 1 175 ? -43.425 7.110 51.995 1.00 98.19 175 GLN A CA 1
ATOM 1397 C C . GLN A 1 175 ? -44.255 6.708 53.218 1.00 98.19 175 GLN A C 1
ATOM 1399 O O . GLN A 1 175 ? -45.061 7.516 53.685 1.00 98.19 175 GLN A O 1
ATOM 1404 N N . GLU A 1 176 ? -44.007 5.531 53.792 1.00 98.00 176 GLU A N 1
ATOM 1405 C CA . GLU A 1 176 ? -44.664 5.068 55.021 1.00 98.00 176 GLU A CA 1
ATOM 1406 C C . GLU A 1 176 ? -44.407 6.016 56.193 1.00 98.00 176 GLU A C 1
ATOM 1408 O O . GLU A 1 176 ? -45.338 6.437 56.882 1.00 98.00 176 GLU A O 1
ATOM 1413 N N . LEU A 1 177 ? -43.154 6.441 56.384 1.00 98.12 177 LEU A N 1
ATOM 1414 C CA . LEU A 1 177 ? -42.800 7.412 57.416 1.00 98.12 177 LEU A CA 1
ATOM 1415 C C . LEU A 1 177 ? -43.526 8.748 57.208 1.00 98.12 177 LEU A C 1
ATOM 1417 O O . LEU A 1 177 ? -43.985 9.365 58.172 1.00 98.12 177 LEU A O 1
ATOM 1421 N N . ALA A 1 178 ? -43.636 9.214 55.963 1.00 98.12 178 ALA A N 1
ATOM 1422 C CA . ALA A 1 178 ? -44.380 10.426 55.646 1.00 98.12 178 ALA A CA 1
ATOM 1423 C C . ALA A 1 178 ? -45.884 10.262 55.927 1.00 98.12 178 ALA A C 1
ATOM 1425 O O . ALA A 1 178 ? -46.509 11.189 56.440 1.00 98.12 178 ALA A O 1
ATOM 1426 N N . ALA A 1 179 ? -46.468 9.098 55.637 1.00 98.25 179 ALA A N 1
ATOM 1427 C CA . ALA A 1 179 ? -47.857 8.791 55.971 1.00 98.25 179 ALA A CA 1
ATOM 1428 C C . ALA A 1 179 ? -48.081 8.752 57.493 1.00 98.25 179 ALA A C 1
ATOM 1430 O O . ALA A 1 179 ? -48.989 9.414 57.994 1.00 98.25 179 ALA A O 1
ATOM 1431 N N . ALA A 1 180 ? -47.205 8.079 58.243 1.00 97.75 180 ALA A N 1
ATOM 1432 C CA . ALA A 1 180 ? -47.270 8.016 59.702 1.00 97.75 180 ALA A CA 1
ATOM 1433 C C . ALA A 1 180 ? -47.164 9.406 60.349 1.00 97.75 180 ALA A C 1
ATOM 1435 O O . ALA A 1 180 ? -47.900 9.717 61.287 1.00 97.75 180 ALA A O 1
ATOM 1436 N N . ARG A 1 181 ? -46.295 10.279 59.818 1.00 98.25 181 ARG A N 1
ATOM 1437 C CA . ARG A 1 181 ? -46.208 11.682 60.253 1.00 98.25 181 ARG A CA 1
ATOM 1438 C C . ARG A 1 181 ? -47.516 12.427 60.016 1.00 98.25 181 ARG A C 1
ATOM 1440 O O . ARG A 1 181 ? -47.999 13.048 60.950 1.00 98.25 181 ARG A O 1
ATOM 1447 N N . ARG A 1 182 ? -48.136 12.293 58.838 1.00 98.12 182 ARG A N 1
ATOM 1448 C CA . ARG A 1 182 ? -49.446 12.913 58.560 1.00 98.12 182 ARG A CA 1
ATOM 1449 C C . ARG A 1 182 ? -50.529 12.438 59.526 1.00 98.12 182 ARG A C 1
ATOM 1451 O O . ARG A 1 182 ? -51.293 13.255 60.023 1.00 98.12 182 ARG A O 1
ATOM 1458 N N . VAL A 1 183 ? -50.577 11.137 59.826 1.00 98.31 183 VAL A N 1
ATOM 1459 C CA . VAL A 1 183 ? -51.534 10.581 60.799 1.00 98.31 183 VAL A CA 1
ATOM 1460 C C . VAL A 1 183 ? -51.302 11.165 62.191 1.00 98.31 183 VAL A C 1
ATOM 1462 O O . VAL A 1 183 ? -52.259 11.565 62.854 1.00 98.31 183 VAL A O 1
ATOM 1465 N N . ARG A 1 184 ? -50.040 11.238 62.629 1.00 98.00 184 ARG A N 1
ATOM 1466 C CA . ARG A 1 184 ? -49.669 11.855 63.906 1.00 98.00 184 ARG A CA 1
ATOM 1467 C C . ARG A 1 184 ? -50.063 13.329 63.943 1.00 98.00 184 ARG A C 1
ATOM 1469 O O . ARG A 1 184 ? -50.671 13.753 64.916 1.00 98.00 184 ARG A O 1
ATOM 1476 N N . ASP A 1 185 ? -49.739 14.089 62.905 1.00 98.25 185 ASP A N 1
ATOM 1477 C CA . ASP A 1 185 ? -50.006 15.526 62.848 1.00 98.25 185 ASP A CA 1
ATOM 1478 C C . ASP A 1 185 ? -51.529 15.787 62.871 1.00 98.25 185 ASP A C 1
ATOM 1480 O O . ASP A 1 185 ? -52.000 16.563 63.696 1.00 98.25 185 ASP A O 1
ATOM 1484 N N . ALA A 1 186 ? -52.328 15.010 62.127 1.00 97.88 186 ALA A N 1
ATOM 1485 C CA . ALA A 1 186 ? -53.795 15.064 62.189 1.00 97.88 186 ALA A CA 1
ATOM 1486 C C . ALA A 1 186 ? -54.380 14.616 63.548 1.00 97.88 186 ALA A C 1
ATOM 1488 O O . ALA A 1 186 ? -55.470 15.033 63.949 1.00 97.88 186 ALA A O 1
ATOM 1489 N N . ALA A 1 187 ? -53.708 13.718 64.275 1.00 97.25 187 ALA A N 1
ATOM 1490 C CA . ALA A 1 187 ? -54.099 13.363 65.638 1.00 97.25 187 ALA A CA 1
ATOM 1491 C C . ALA A 1 187 ? -53.810 14.509 66.619 1.00 97.25 187 ALA A C 1
ATOM 1493 O O . ALA A 1 187 ? -54.665 14.812 67.447 1.00 97.25 187 ALA A O 1
ATOM 1494 N N . LEU A 1 188 ? -52.654 15.169 66.491 1.00 97.31 188 LEU A N 1
ATOM 1495 C CA . LEU A 1 188 ? -52.302 16.343 67.292 1.00 97.31 188 LEU A CA 1
ATOM 1496 C C . LEU A 1 188 ? -53.277 17.500 67.048 1.00 97.31 188 LEU A C 1
ATOM 1498 O O . LEU A 1 188 ? -53.751 18.091 68.012 1.00 97.31 188 LEU A O 1
ATOM 1502 N N . GLU A 1 189 ? -53.644 17.770 65.795 1.00 96.56 189 GLU A N 1
ATOM 1503 C CA . GLU A 1 189 ? -54.670 18.768 65.458 1.00 96.56 189 GLU A CA 1
ATOM 1504 C C . GLU A 1 189 ? -56.018 18.439 66.116 1.00 96.56 189 GLU A C 1
ATOM 1506 O O . GLU A 1 189 ? -56.646 19.305 66.722 1.00 96.56 189 GLU A O 1
ATOM 1511 N N . ARG A 1 190 ? -56.453 17.171 66.082 1.00 96.44 190 ARG A N 1
ATOM 1512 C CA . ARG A 1 190 ? -57.689 16.746 66.764 1.00 96.44 190 ARG A CA 1
ATOM 1513 C C . ARG A 1 190 ? -57.618 16.919 68.279 1.00 96.44 190 ARG A C 1
ATOM 1515 O O . ARG A 1 190 ? -58.599 17.363 68.866 1.00 96.44 190 ARG A O 1
ATOM 1522 N N . VAL A 1 191 ? -56.487 16.593 68.907 1.00 95.50 191 VAL A N 1
ATOM 1523 C CA . VAL A 1 191 ? -56.278 16.825 70.346 1.00 95.50 191 VAL A CA 1
ATOM 1524 C C . VAL A 1 191 ? -56.382 18.315 70.662 1.00 95.50 191 VAL A C 1
ATOM 1526 O O . VAL A 1 191 ? -57.156 18.677 71.541 1.00 95.50 191 VAL A O 1
ATOM 1529 N N . GLN A 1 192 ? -55.713 19.180 69.894 1.00 93.88 192 GLN A N 1
ATOM 1530 C CA . GLN A 1 192 ? -55.794 20.635 70.073 1.00 93.88 192 GLN A CA 1
ATOM 1531 C C . GLN A 1 192 ? -57.228 21.165 69.923 1.00 93.88 192 GLN A C 1
ATOM 1533 O O . GLN A 1 192 ? -57.651 22.045 70.671 1.00 93.88 192 GLN A O 1
ATOM 1538 N N . MET A 1 193 ? -58.001 20.630 68.974 1.00 92.94 193 MET A N 1
ATOM 1539 C CA . MET A 1 193 ? -59.411 20.995 68.805 1.00 92.94 193 MET A CA 1
ATOM 1540 C C . MET A 1 193 ? -60.288 20.526 69.973 1.00 92.94 193 MET A C 1
ATOM 1542 O O . MET A 1 193 ? -61.256 21.205 70.312 1.00 92.94 193 MET A O 1
ATOM 1546 N N . LEU A 1 194 ? -59.990 19.374 70.580 1.00 92.69 194 LEU A N 1
ATOM 1547 C CA . LEU A 1 194 ? -60.706 18.872 71.758 1.00 92.69 194 LEU A CA 1
ATOM 1548 C C . LEU A 1 194 ? -60.335 19.651 73.023 1.00 92.69 194 LEU A C 1
ATOM 1550 O O . LEU A 1 194 ? -61.219 19.984 73.805 1.00 92.69 194 LEU A O 1
ATOM 1554 N N . GLU A 1 195 ? -59.061 19.998 73.205 1.00 88.88 195 GLU A N 1
ATOM 1555 C CA . GLU A 1 195 ? -58.600 20.842 74.315 1.00 88.88 195 GLU A CA 1
ATOM 1556 C C . GLU A 1 195 ? -59.301 22.207 74.321 1.00 88.88 195 GLU A C 1
ATOM 1558 O O . GLU A 1 195 ? -59.677 22.692 75.382 1.00 88.88 195 GLU A O 1
ATOM 1563 N N . GLN A 1 196 ? -59.565 22.792 73.148 1.00 88.62 196 GLN A N 1
ATOM 1564 C CA . GLN A 1 196 ? -60.336 24.037 73.033 1.00 88.62 196 GLN A CA 1
ATOM 1565 C C . GLN A 1 196 ? -61.831 23.883 73.372 1.00 88.62 196 GLN A C 1
ATOM 1567 O O . GLN A 1 196 ? -62.478 24.869 73.718 1.00 88.62 196 GLN A O 1
ATOM 1572 N N . GLN A 1 197 ? -62.395 22.674 73.268 1.00 81.75 197 GLN A N 1
ATOM 1573 C CA . GLN A 1 197 ? -63.806 22.395 73.579 1.00 81.75 197 GLN A CA 1
ATOM 1574 C C . GLN A 1 197 ? -64.046 22.090 75.064 1.00 81.75 197 GLN A C 1
ATOM 1576 O O . GLN A 1 197 ? -65.180 22.196 75.533 1.00 81.75 197 GLN A O 1
ATOM 1581 N N . VAL A 1 198 ? -63.007 21.708 75.812 1.00 72.31 198 VAL A N 1
ATOM 1582 C CA . VAL A 1 198 ? -63.099 21.448 77.252 1.00 72.31 198 VAL A CA 1
ATOM 1583 C C . VAL A 1 198 ? -62.850 22.762 78.010 1.00 72.31 198 VAL A C 1
ATOM 1585 O O . VAL A 1 198 ? -61.759 23.321 77.905 1.00 72.31 198 VAL A O 1
ATOM 1588 N N . PRO A 1 199 ? -63.818 23.291 78.784 1.00 60.19 199 PRO A N 1
ATOM 1589 C CA . PRO A 1 199 ? -63.586 24.487 79.591 1.00 60.19 199 PRO A CA 1
ATOM 1590 C C . PRO A 1 199 ? -62.505 24.221 80.658 1.00 60.19 199 PRO A C 1
ATOM 1592 O O . PRO A 1 199 ? -62.374 23.085 81.123 1.00 60.19 199 PRO A O 1
ATOM 1595 N N . PRO A 1 200 ? -61.727 25.243 81.073 1.00 57.72 200 PRO A N 1
ATOM 1596 C CA . PRO A 1 200 ? -60.622 25.064 82.011 1.00 57.72 200 PRO A CA 1
ATOM 1597 C C . PRO A 1 200 ? -61.107 24.393 83.309 1.00 57.72 200 PRO A C 1
ATOM 1599 O O . PRO A 1 200 ? -62.155 24.777 83.841 1.00 57.72 200 PRO A O 1
ATOM 1602 N N . PRO A 1 201 ? -60.370 23.400 83.843 1.00 55.22 201 PRO A N 1
ATOM 1603 C CA . PRO A 1 201 ? -60.783 22.678 85.037 1.00 55.22 201 PRO A CA 1
ATOM 1604 C C . PRO A 1 201 ? -60.670 23.623 86.235 1.00 55.22 201 PRO A C 1
ATOM 1606 O O . PRO A 1 201 ? -59.581 23.853 86.757 1.00 55.22 201 PRO A O 1
ATOM 1609 N N . GLY A 1 202 ? -61.790 24.224 86.639 1.00 56.62 202 GLY A N 1
ATOM 1610 C CA . GLY A 1 202 ? -61.757 25.241 87.688 1.00 56.62 202 GLY A CA 1
ATOM 1611 C C . GLY A 1 202 ? -63.069 25.622 88.363 1.00 56.62 202 GLY A C 1
ATOM 1612 O O . GLY A 1 202 ? -62.998 26.248 89.413 1.00 56.62 202 GLY A O 1
ATOM 1613 N N . LEU A 1 203 ? -64.252 25.255 87.860 1.00 50.09 203 LEU A N 1
ATOM 1614 C CA . LEU A 1 203 ? -65.515 25.600 88.532 1.00 50.09 203 LEU A CA 1
ATOM 1615 C C . LEU A 1 203 ? -66.539 24.463 88.407 1.00 50.09 203 LEU A C 1
ATOM 1617 O O . LEU A 1 203 ? -67.326 24.431 87.467 1.00 50.09 203 LEU A O 1
ATOM 1621 N N . GLY A 1 204 ? -66.522 23.521 89.361 1.00 43.22 204 GLY A N 1
ATOM 1622 C CA . GLY A 1 204 ? -67.553 22.479 89.450 1.00 43.22 204 GLY A CA 1
ATOM 1623 C C . GLY A 1 204 ? -67.241 21.251 90.318 1.00 43.22 204 GLY A C 1
ATOM 1624 O O . GLY A 1 204 ? -67.214 20.147 89.794 1.00 43.22 204 GLY A O 1
ATOM 1625 N N . SER A 1 205 ? -67.137 21.441 91.641 1.00 43.34 205 SER A N 1
ATOM 1626 C CA . SER A 1 205 ? -67.505 20.459 92.695 1.00 43.34 205 SER A CA 1
ATOM 1627 C C . SER A 1 205 ? -66.598 19.243 93.028 1.00 43.34 205 SER A C 1
ATOM 1629 O O . SER A 1 205 ? -65.717 18.877 92.255 1.00 43.34 205 SER A O 1
ATOM 1631 N N . PRO A 1 206 ? -66.724 18.683 94.262 1.00 50.59 206 PRO A N 1
ATOM 1632 C CA . PRO A 1 206 ? -65.564 18.345 95.090 1.00 50.59 206 PRO A CA 1
ATOM 1633 C C . PRO A 1 206 ? -65.237 16.847 95.227 1.00 50.59 206 PRO A C 1
ATOM 1635 O O . PRO A 1 206 ? -66.091 15.975 95.137 1.00 50.59 206 PRO A O 1
ATOM 1638 N N . ALA A 1 207 ? -63.962 16.617 95.554 1.00 47.25 207 ALA A N 1
ATOM 1639 C CA . ALA A 1 207 ? -63.396 15.561 96.397 1.00 47.25 207 ALA A CA 1
ATOM 1640 C C . ALA A 1 207 ? -63.960 14.126 96.309 1.00 47.25 207 ALA A C 1
ATOM 1642 O O . ALA A 1 207 ? -64.911 13.780 97.000 1.00 47.25 207 ALA A O 1
ATOM 1643 N N . VAL A 1 208 ? -63.177 13.233 95.689 1.00 42.06 208 VAL A N 1
ATOM 1644 C CA . VAL A 1 208 ? -62.950 11.873 96.210 1.00 42.06 208 VAL A CA 1
ATOM 1645 C C . VAL A 1 208 ? -61.453 11.558 96.110 1.00 42.06 208 VAL A C 1
ATOM 1647 O O . VAL A 1 208 ? -60.875 11.506 95.028 1.00 42.06 208 VAL A O 1
ATOM 1650 N N . ARG A 1 209 ? -60.807 11.379 97.268 1.00 45.97 209 ARG A N 1
ATOM 1651 C CA . ARG A 1 209 ? -59.470 10.778 97.395 1.00 45.97 209 ARG A CA 1
ATOM 1652 C C . ARG A 1 209 ? -59.562 9.278 97.119 1.00 45.97 209 ARG A C 1
ATOM 1654 O O . ARG A 1 209 ? -60.401 8.644 97.747 1.00 45.97 209 ARG A O 1
ATOM 1661 N N . SER A 1 210 ? -58.628 8.719 96.341 1.00 41.84 210 SER A N 1
ATOM 1662 C CA . SER A 1 210 ? -57.931 7.443 96.636 1.00 41.84 210 SER A CA 1
ATOM 1663 C C . SER A 1 210 ? -56.841 7.124 95.580 1.00 41.84 210 SER A C 1
ATOM 1665 O O . SER A 1 210 ? -56.727 7.883 94.622 1.00 41.84 210 SER A O 1
ATOM 1667 N N . PRO A 1 211 ? -55.931 6.143 95.777 1.00 49.81 211 PRO A N 1
ATOM 1668 C CA . PRO A 1 211 ? -54.554 6.413 96.186 1.00 49.81 211 PRO A CA 1
ATOM 1669 C C . PRO A 1 211 ? -53.486 6.098 95.119 1.00 49.81 211 PRO A C 1
ATOM 1671 O O . PRO A 1 211 ? -53.732 5.467 94.097 1.00 49.81 211 PRO A O 1
ATOM 1674 N N . ARG A 1 212 ? -52.257 6.546 95.413 1.00 51.47 212 ARG A N 1
ATOM 1675 C CA . ARG A 1 212 ? -51.026 6.332 94.636 1.00 51.47 212 ARG A CA 1
ATOM 1676 C C . ARG A 1 212 ? -50.742 4.845 94.380 1.00 51.47 212 ARG A C 1
ATOM 1678 O O . ARG A 1 212 ? -50.652 4.077 95.334 1.00 51.47 212 ARG A O 1
ATOM 1685 N N . VAL A 1 213 ? -50.428 4.501 93.129 1.00 44.16 213 VAL A N 1
ATOM 1686 C CA . VAL A 1 213 ? -49.676 3.294 92.752 1.00 44.16 213 VAL A CA 1
ATOM 1687 C C . VAL A 1 213 ? -48.596 3.672 91.732 1.00 44.16 213 VAL A C 1
ATOM 1689 O O . VAL A 1 213 ? -48.893 4.241 90.689 1.00 44.16 213 VAL A O 1
ATOM 1692 N N . GLY A 1 214 ? -47.347 3.361 92.091 1.00 41.62 214 GLY A N 1
ATOM 1693 C CA . GLY A 1 214 ? -46.249 2.976 91.197 1.00 41.62 214 GLY A CA 1
ATOM 1694 C C . GLY A 1 214 ? -45.855 3.920 90.062 1.00 41.62 214 GLY A C 1
ATOM 1695 O O . GLY A 1 214 ? -46.276 3.737 88.926 1.00 41.62 214 GLY A O 1
ATOM 1696 N N . GLN A 1 215 ? -44.914 4.829 90.330 1.00 42.06 215 GLN A N 1
ATOM 1697 C CA . GLN A 1 215 ? -44.033 5.334 89.276 1.00 42.06 215 GLN A CA 1
ATOM 1698 C C . GLN A 1 215 ? -43.145 4.181 88.786 1.00 42.06 215 GLN A C 1
ATOM 1700 O O . GLN A 1 215 ? -42.418 3.581 89.576 1.00 42.06 215 GLN A O 1
ATOM 1705 N N . SER A 1 216 ? -43.196 3.884 87.491 1.00 40.53 216 SER A N 1
ATOM 1706 C CA . SER A 1 216 ? -42.149 3.133 86.799 1.00 40.53 216 SER A CA 1
ATOM 1707 C C . SER A 1 216 ? -41.645 3.993 85.642 1.00 40.53 216 SER A C 1
ATOM 1709 O O . SER A 1 216 ? -42.370 4.291 84.697 1.00 40.53 216 SER A O 1
ATOM 1711 N N . GLU A 1 217 ? -40.408 4.470 85.776 1.00 46.78 217 GLU A N 1
ATOM 1712 C CA . GLU A 1 217 ? -39.663 5.142 84.713 1.00 46.78 217 GLU A CA 1
ATOM 1713 C C . GLU A 1 217 ? -39.375 4.158 83.568 1.00 46.78 217 GLU A C 1
ATOM 1715 O O . GLU A 1 217 ? -38.824 3.080 83.817 1.00 46.78 217 GLU A O 1
ATOM 1720 N N . PRO A 1 218 ? -39.606 4.523 82.297 1.00 44.12 218 PRO A N 1
ATOM 1721 C CA . PRO A 1 218 ? -38.929 3.873 81.191 1.00 44.12 218 PRO A CA 1
ATOM 1722 C C . PRO A 1 218 ? -37.536 4.494 81.049 1.00 44.12 218 PRO A C 1
ATOM 1724 O O . PRO A 1 218 ? -37.378 5.6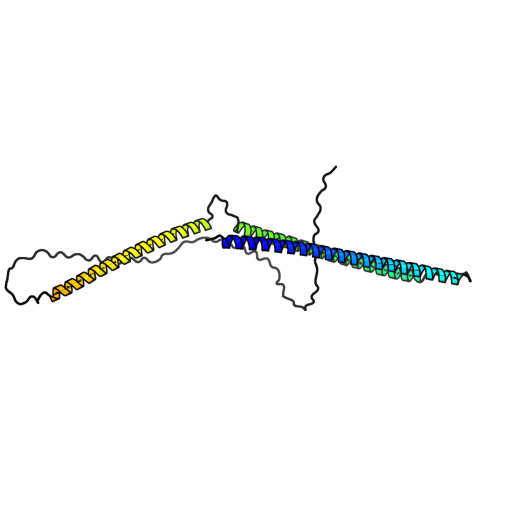60 80.683 1.00 44.12 218 PRO A O 1
ATOM 1727 N N . ARG A 1 219 ? -36.509 3.689 81.337 1.00 41.44 219 ARG A N 1
ATOM 1728 C CA . ARG A 1 219 ? -35.102 4.005 81.067 1.00 41.44 219 ARG A CA 1
ATOM 1729 C C . ARG A 1 219 ? -34.917 4.384 79.598 1.00 41.44 219 ARG A C 1
ATOM 1731 O O . ARG A 1 219 ? -35.108 3.569 78.699 1.00 41.44 219 ARG A O 1
ATOM 1738 N N . PHE A 1 220 ? -34.458 5.608 79.371 1.00 38.38 220 PHE A N 1
ATOM 1739 C CA . PHE A 1 220 ? -33.953 6.065 78.084 1.00 38.38 220 PHE A CA 1
ATOM 1740 C C . PHE A 1 220 ? -32.547 5.479 77.868 1.00 38.38 220 PHE A C 1
ATOM 1742 O O . PHE A 1 220 ? -31.550 6.010 78.361 1.00 38.38 220 PHE A O 1
ATOM 1749 N N . SER A 1 221 ? -32.439 4.359 77.151 1.00 41.44 221 SER A N 1
ATOM 1750 C CA . SER A 1 221 ? -31.142 3.821 76.725 1.00 41.44 221 SER A CA 1
ATOM 1751 C C . SER A 1 221 ? -30.608 4.630 75.545 1.00 41.44 221 SER A C 1
ATOM 1753 O O . SER A 1 221 ? -30.877 4.364 74.378 1.00 41.44 221 SER A O 1
ATOM 1755 N N . ARG A 1 222 ? -29.836 5.661 75.883 1.00 41.47 222 ARG A N 1
ATOM 1756 C CA . ARG A 1 222 ? -29.021 6.455 74.967 1.00 41.47 222 ARG A CA 1
ATOM 1757 C C . ARG A 1 222 ? -27.801 5.627 74.547 1.00 41.47 222 ARG A C 1
ATOM 1759 O O . ARG A 1 222 ? -26.769 5.686 75.209 1.00 41.47 222 ARG A O 1
ATOM 1766 N N . THR A 1 223 ? -27.892 4.860 73.463 1.00 40.16 223 THR A N 1
ATOM 1767 C CA . THR A 1 223 ? -26.709 4.184 72.903 1.00 40.16 223 THR A CA 1
ATOM 1768 C C . THR A 1 223 ? -25.949 5.160 72.011 1.00 40.16 223 THR A C 1
ATOM 1770 O O . THR A 1 223 ? -26.437 5.617 70.978 1.00 40.16 223 THR A O 1
ATOM 1773 N N . ARG A 1 224 ? -24.756 5.540 72.473 1.00 37.50 224 ARG A N 1
ATOM 1774 C CA . ARG A 1 224 ? -23.808 6.422 71.791 1.00 37.50 224 ARG A CA 1
ATOM 1775 C C . ARG A 1 224 ? -23.007 5.626 70.757 1.00 37.50 224 ARG A C 1
ATOM 1777 O O . ARG A 1 224 ? -22.675 4.468 70.975 1.00 37.50 224 ARG A O 1
ATOM 1784 N N . MET A 1 225 ? -22.698 6.312 69.662 1.00 39.91 225 MET A N 1
ATOM 1785 C CA . MET A 1 225 ? -21.887 5.904 68.513 1.00 39.91 225 MET A CA 1
ATOM 1786 C C . MET A 1 225 ? -20.559 5.221 68.870 1.00 39.91 225 MET A C 1
ATOM 1788 O O . MET A 1 225 ? -19.853 5.681 69.766 1.00 39.91 225 MET A O 1
ATOM 1792 N N . THR A 1 226 ? -20.153 4.250 68.049 1.00 38.56 226 THR A N 1
ATOM 1793 C CA . THR A 1 226 ? -18.748 3.855 67.877 1.00 38.56 226 THR A CA 1
ATOM 1794 C C . THR A 1 226 ? -18.295 4.230 66.469 1.00 38.56 226 THR A C 1
ATOM 1796 O O . THR A 1 226 ? -18.658 3.588 65.485 1.00 38.56 226 THR A O 1
ATOM 1799 N N . SER A 1 227 ? -17.513 5.303 66.379 1.00 41.16 227 SER A N 1
ATOM 1800 C CA . SER A 1 227 ? -16.641 5.596 65.249 1.00 41.16 227 SER A CA 1
ATOM 1801 C C . SER A 1 227 ? -15.339 4.814 65.431 1.00 41.16 227 SER A C 1
ATOM 1803 O O . SER A 1 227 ? -14.700 4.907 66.478 1.00 41.16 227 SER A O 1
ATOM 1805 N N . HIS A 1 228 ? -14.918 4.059 64.416 1.00 42.94 228 HIS A N 1
ATOM 1806 C CA . HIS A 1 228 ? -13.571 3.497 64.367 1.00 42.94 228 HIS A CA 1
ATOM 1807 C C . HIS A 1 228 ? -12.763 4.163 63.257 1.00 42.94 228 HIS A C 1
ATOM 1809 O O . HIS A 1 228 ? -13.162 4.207 62.094 1.00 42.94 228 HIS A O 1
ATOM 1815 N N . GLN A 1 229 ? -11.634 4.734 63.678 1.00 40.34 229 GLN A N 1
ATOM 1816 C CA . GLN A 1 229 ? -10.576 5.254 62.831 1.00 40.34 229 GLN A CA 1
ATOM 1817 C C . GLN A 1 229 ? -9.718 4.124 62.246 1.00 40.34 229 GLN A C 1
ATOM 1819 O O . GLN A 1 229 ? -9.582 3.046 62.814 1.00 40.34 229 GLN A O 1
ATOM 1824 N N . ARG A 1 230 ? -9.126 4.485 61.107 1.00 39.72 230 ARG A N 1
ATOM 1825 C CA . ARG A 1 230 ? -8.039 3.891 60.318 1.00 39.72 230 ARG A CA 1
ATOM 1826 C C . ARG A 1 230 ? -6.999 3.057 61.078 1.00 39.72 230 ARG A C 1
ATOM 1828 O O . ARG A 1 230 ? -6.498 3.467 62.118 1.00 39.72 230 ARG A O 1
ATOM 1835 N N . GLY A 1 231 ? -6.511 2.035 60.377 1.00 33.28 231 GLY A N 1
ATOM 1836 C CA . GLY A 1 231 ? -5.154 1.497 60.483 1.00 33.28 231 GLY A CA 1
ATOM 1837 C C . GLY A 1 231 ? -4.709 0.919 59.123 1.00 33.28 231 GLY A C 1
ATOM 1838 O O . GLY A 1 231 ? -5.568 0.383 58.424 1.00 33.28 231 GLY A O 1
ATOM 1839 N N . PRO A 1 232 ? -3.436 1.071 58.698 1.00 55.00 232 PRO A N 1
ATOM 1840 C CA . PRO A 1 232 ? -2.966 0.739 57.350 1.00 55.00 232 PRO A CA 1
ATOM 1841 C C . PRO A 1 232 ? -2.195 -0.600 57.281 1.00 55.00 232 PRO A C 1
ATOM 1843 O O . PRO A 1 232 ? -2.011 -1.270 58.290 1.00 55.00 232 PRO A O 1
ATOM 1846 N N . ILE A 1 233 ? -1.646 -0.869 56.086 1.00 35.66 233 ILE A N 1
ATOM 1847 C CA . ILE A 1 233 ? -0.566 -1.811 55.707 1.00 35.66 233 ILE A CA 1
ATOM 1848 C C . ILE A 1 233 ? -1.054 -3.031 54.913 1.00 35.66 233 ILE A C 1
ATOM 1850 O O . ILE A 1 233 ? -1.744 -3.911 55.411 1.00 35.66 233 ILE A O 1
ATOM 1854 N N . GLY A 1 234 ? -0.611 -3.079 53.654 1.00 31.91 234 GLY A N 1
ATOM 1855 C CA . GLY A 1 234 ? -0.797 -4.188 52.727 1.00 31.91 234 GLY A CA 1
ATOM 1856 C C . GLY A 1 234 ? 0.039 -3.969 51.469 1.00 31.91 234 GLY A C 1
ATOM 1857 O O . GLY A 1 234 ? -0.435 -3.428 50.478 1.00 31.91 234 GLY A O 1
ATOM 1858 N N . SER A 1 235 ? 1.316 -4.326 51.564 1.00 39.50 235 SER A N 1
ATOM 1859 C CA . SER A 1 235 ? 2.324 -4.350 50.503 1.00 39.50 235 SER A CA 1
ATOM 1860 C C . SER A 1 235 ? 1.899 -5.234 49.324 1.00 39.50 235 SER A C 1
ATOM 1862 O O . SER A 1 235 ? 1.424 -6.346 49.536 1.00 39.50 235 SER A O 1
ATOM 1864 N N . GLY A 1 236 ? 2.137 -4.791 48.084 1.00 32.31 236 GLY A N 1
ATOM 1865 C CA . GLY A 1 236 ? 1.785 -5.573 46.897 1.00 32.31 236 GLY A CA 1
ATOM 1866 C C . GLY A 1 236 ? 2.459 -5.111 45.605 1.00 32.31 236 GLY A C 1
ATOM 1867 O O . GLY A 1 236 ? 1.933 -4.271 44.894 1.00 32.31 236 GLY A O 1
ATOM 1868 N N . LEU A 1 237 ? 3.595 -5.749 45.314 1.00 38.19 237 LEU A N 1
ATOM 1869 C CA . LEU A 1 237 ? 4.076 -6.160 43.987 1.00 38.19 237 LEU A CA 1
ATOM 1870 C C . LEU A 1 237 ? 4.562 -5.095 42.981 1.00 38.19 237 LEU A C 1
ATOM 1872 O O . LEU A 1 237 ? 3.824 -4.460 42.235 1.00 38.19 237 LEU A O 1
ATOM 1876 N N . LYS A 1 238 ? 5.898 -5.054 42.881 1.00 39.69 238 LYS A N 1
ATOM 1877 C CA . LYS A 1 238 ? 6.666 -4.651 41.700 1.00 39.69 238 LYS A CA 1
ATOM 1878 C C . LYS A 1 238 ? 6.272 -5.513 40.489 1.00 39.69 238 LYS A C 1
ATOM 1880 O O . LYS A 1 238 ? 6.336 -6.736 40.576 1.00 39.69 238 LYS A O 1
ATOM 1885 N N . ALA A 1 239 ? 6.041 -4.888 39.338 1.00 35.94 239 ALA A N 1
ATOM 1886 C CA . ALA A 1 239 ? 6.182 -5.525 38.030 1.00 35.94 239 ALA A CA 1
ATOM 1887 C C . ALA A 1 239 ? 6.947 -4.570 37.104 1.00 35.94 239 ALA A C 1
ATOM 1889 O O . ALA A 1 239 ? 6.592 -3.403 36.952 1.00 35.94 239 ALA A O 1
ATOM 1890 N N . GLY A 1 240 ? 8.073 -5.054 36.579 1.00 33.44 240 GLY A N 1
ATOM 1891 C CA . GLY A 1 240 ? 9.056 -4.266 35.847 1.00 33.44 240 GLY A CA 1
ATOM 1892 C C . GLY A 1 240 ? 8.598 -3.873 34.446 1.00 33.44 240 GLY A C 1
ATOM 1893 O O . GLY A 1 240 ? 8.331 -4.724 33.604 1.00 33.44 240 GLY A O 1
ATOM 1894 N N . LEU A 1 241 ? 8.622 -2.573 34.172 1.00 33.66 241 LEU A N 1
ATOM 1895 C CA . LEU A 1 241 ? 8.640 -2.032 32.818 1.00 33.66 241 LEU A CA 1
ATOM 1896 C C . LEU A 1 241 ? 10.079 -2.110 32.294 1.00 33.66 241 LEU A C 1
ATOM 1898 O O . LEU A 1 241 ? 10.932 -1.293 32.643 1.00 33.66 241 LEU A O 1
ATOM 1902 N N . ARG A 1 242 ? 10.370 -3.115 31.460 1.00 38.31 242 ARG A N 1
ATOM 1903 C CA . ARG A 1 242 ? 11.593 -3.119 30.650 1.00 38.31 242 ARG A CA 1
ATOM 1904 C C . ARG A 1 242 ? 11.441 -2.069 29.552 1.00 38.31 242 ARG A C 1
ATOM 1906 O O . ARG A 1 242 ? 10.792 -2.287 28.537 1.00 38.31 242 ARG A O 1
ATOM 1913 N N . SER A 1 243 ? 12.058 -0.923 29.805 1.00 33.00 243 SER A N 1
ATOM 1914 C CA . SER A 1 243 ? 12.357 0.130 28.840 1.00 33.00 243 SER A CA 1
ATOM 1915 C C . SER A 1 243 ? 13.211 -0.433 27.697 1.00 33.00 243 SER A C 1
ATOM 1917 O O . SER A 1 243 ? 14.416 -0.619 27.867 1.00 33.00 243 SER A O 1
ATOM 1919 N N . TRP A 1 244 ? 12.623 -0.643 26.519 1.00 35.19 244 TRP A N 1
ATOM 1920 C CA . TRP A 1 244 ? 13.387 -0.712 25.272 1.00 35.19 244 TRP A CA 1
ATOM 1921 C C . TRP A 1 244 ? 13.695 0.716 24.831 1.00 35.19 244 TRP A C 1
ATOM 1923 O O . TRP A 1 244 ? 12.980 1.330 24.046 1.00 35.19 244 TRP A O 1
ATOM 1933 N N . ARG A 1 245 ? 14.759 1.270 25.408 1.00 35.62 245 ARG A N 1
ATOM 1934 C CA . ARG A 1 245 ? 15.386 2.500 24.937 1.00 35.62 245 ARG A CA 1
ATOM 1935 C C . ARG A 1 245 ? 16.527 2.069 24.029 1.00 35.62 245 ARG A C 1
ATOM 1937 O O . ARG A 1 245 ? 17.591 1.755 24.538 1.00 35.62 245 ARG A O 1
ATOM 1944 N N . ASN A 1 246 ? 16.300 2.059 22.718 1.00 38.47 246 ASN A N 1
ATOM 1945 C CA . ASN A 1 246 ? 17.379 2.019 21.736 1.00 38.47 246 ASN A CA 1
ATOM 1946 C C . ASN A 1 246 ? 17.250 3.218 20.796 1.00 38.47 246 ASN A C 1
ATOM 1948 O O . ASN A 1 246 ? 16.421 3.273 19.893 1.00 38.47 246 ASN A O 1
ATOM 1952 N N . SER A 1 247 ? 18.085 4.191 21.136 1.00 40.28 247 SER A N 1
ATOM 1953 C CA . SER A 1 247 ? 18.652 5.300 20.385 1.00 40.28 247 SER A CA 1
ATOM 1954 C C . SER A 1 247 ? 18.594 5.189 18.858 1.00 40.28 247 SER A C 1
ATOM 1956 O O . SER A 1 247 ? 19.331 4.408 18.265 1.00 40.28 247 SER A O 1
ATOM 1958 N N . TRP A 1 248 ? 17.820 6.075 18.232 1.00 50.22 248 TRP A N 1
ATOM 1959 C CA . TRP A 1 248 ? 18.056 6.564 16.870 1.00 50.22 248 TRP A CA 1
ATOM 1960 C C . TRP A 1 248 ? 17.944 8.096 16.893 1.00 50.22 248 TRP A C 1
ATOM 1962 O O . TRP A 1 248 ? 17.149 8.629 17.674 1.00 50.22 248 TRP A O 1
ATOM 1972 N N . PRO A 1 249 ? 18.780 8.819 16.130 1.00 46.16 249 PRO A N 1
ATOM 1973 C CA . PRO A 1 249 ? 18.887 10.269 16.242 1.00 46.16 249 PRO A CA 1
ATOM 1974 C C . PRO A 1 249 ? 17.602 10.958 15.758 1.00 46.16 249 PRO A C 1
ATOM 1976 O O . PRO A 1 249 ? 16.923 10.435 14.872 1.00 46.16 249 PRO A O 1
ATOM 1979 N N . PRO A 1 250 ? 17.259 12.141 16.299 1.00 41.22 250 PRO A N 1
ATOM 1980 C CA . PRO A 1 250 ? 16.120 12.900 15.811 1.00 41.22 250 PRO A CA 1
ATOM 1981 C C . PRO A 1 250 ? 16.411 13.385 14.387 1.00 41.22 250 PRO A C 1
ATOM 1983 O O . PRO A 1 250 ? 17.343 14.156 14.161 1.00 41.22 250 PRO A O 1
ATOM 1986 N N . CYS A 1 251 ? 15.604 12.954 13.417 1.00 34.00 251 CYS A N 1
ATOM 1987 C CA . CYS A 1 251 ? 15.551 13.604 12.113 1.00 34.00 251 CYS A CA 1
ATOM 1988 C C . CYS A 1 251 ? 15.027 15.032 12.312 1.00 34.00 251 CYS A C 1
ATOM 1990 O O . CYS A 1 251 ? 13.838 15.240 12.548 1.00 34.00 251 CYS A O 1
ATOM 1992 N N . SER A 1 252 ? 15.917 16.023 12.246 1.00 43.06 252 SER A N 1
ATOM 1993 C CA . SER A 1 252 ? 15.518 17.427 12.159 1.00 43.06 252 SER A CA 1
ATOM 1994 C C . SER A 1 252 ? 14.727 17.669 10.865 1.00 43.06 252 SER A C 1
ATOM 1996 O O . SER A 1 252 ? 15.106 17.143 9.814 1.00 43.06 252 SER A O 1
ATOM 1998 N N . PRO A 1 253 ? 13.657 18.483 10.891 1.00 40.56 253 PRO A N 1
ATOM 1999 C CA . PRO A 1 253 ? 12.902 18.814 9.694 1.00 40.56 253 PRO A CA 1
ATOM 2000 C C . PRO A 1 253 ? 13.663 19.877 8.895 1.00 40.56 253 PRO A C 1
ATOM 2002 O O . PRO A 1 253 ? 13.512 21.079 9.104 1.00 40.56 253 PRO A O 1
ATOM 2005 N N . GLY A 1 254 ? 14.500 19.431 7.963 1.00 33.62 254 GLY A N 1
ATOM 2006 C CA . GLY A 1 254 ? 15.022 20.290 6.908 1.00 33.62 254 GLY A CA 1
ATOM 2007 C C . GLY A 1 254 ? 13.939 20.531 5.860 1.00 33.62 254 GLY A C 1
ATOM 2008 O O . GLY A 1 254 ? 13.654 19.652 5.052 1.00 33.62 254 GLY A O 1
ATOM 2009 N N . ARG A 1 255 ? 13.346 21.730 5.846 1.00 43.88 255 ARG A N 1
ATOM 2010 C CA . ARG A 1 255 ? 12.713 22.271 4.630 1.00 43.88 255 ARG A CA 1
ATOM 2011 C C . ARG A 1 255 ? 13.778 22.291 3.529 1.00 43.88 255 ARG A C 1
ATOM 2013 O O . ARG A 1 255 ? 14.887 22.761 3.778 1.00 43.88 255 ARG A O 1
ATOM 2020 N N . PRO A 1 256 ? 13.428 21.886 2.304 1.00 47.19 256 PRO A N 1
ATOM 2021 C CA . PRO A 1 256 ? 13.352 22.931 1.292 1.00 47.19 256 PRO A CA 1
ATOM 2022 C C . PRO A 1 256 ? 12.196 22.758 0.300 1.00 47.19 256 PRO A C 1
ATOM 2024 O O . PRO A 1 256 ? 11.776 21.657 -0.029 1.00 47.19 256 PRO A O 1
ATOM 2027 N N . GLY A 1 257 ? 11.722 23.920 -0.157 1.00 36.06 257 GLY A N 1
ATOM 2028 C CA . GLY A 1 257 ? 11.256 24.219 -1.513 1.00 36.06 257 GLY A CA 1
ATOM 2029 C C . GLY A 1 257 ? 10.536 23.127 -2.294 1.00 36.06 257 GLY A C 1
ATOM 2030 O O . GLY A 1 257 ? 11.149 22.198 -2.808 1.00 36.06 257 GLY A O 1
ATOM 2031 N N . GLY A 1 258 ? 9.237 23.340 -2.491 1.00 44.00 258 GLY A N 1
ATOM 2032 C CA . GLY A 1 258 ? 8.433 22.562 -3.413 1.00 44.00 258 GLY A CA 1
ATOM 2033 C C . GLY A 1 258 ? 9.011 22.527 -4.828 1.00 44.00 258 GLY A C 1
ATOM 2034 O O . GLY A 1 258 ? 9.450 23.536 -5.379 1.00 44.00 258 GLY A O 1
ATOM 2035 N N . ARG A 1 259 ? 8.933 21.342 -5.424 1.00 36.91 259 ARG A N 1
ATOM 2036 C CA . ARG A 1 259 ? 8.638 21.152 -6.839 1.00 36.91 259 ARG A CA 1
ATOM 2037 C C . ARG A 1 259 ? 7.963 19.792 -6.979 1.00 36.91 259 ARG A C 1
ATOM 2039 O O . ARG A 1 259 ? 8.576 18.747 -6.800 1.00 36.91 259 ARG A O 1
ATOM 2046 N N . THR A 1 260 ? 6.662 19.856 -7.203 1.00 44.03 260 THR A N 1
ATOM 2047 C CA . THR A 1 260 ? 5.760 18.756 -7.521 1.00 44.03 260 THR A CA 1
ATOM 2048 C C . THR A 1 260 ? 6.240 18.076 -8.800 1.00 44.03 260 THR A C 1
ATOM 2050 O O . THR A 1 260 ? 6.339 18.725 -9.838 1.00 44.03 260 THR A O 1
ATOM 2053 N N . LEU A 1 261 ? 6.528 16.781 -8.732 1.00 39.22 261 LEU A N 1
ATOM 2054 C CA . LEU A 1 261 ? 6.620 15.909 -9.899 1.00 39.22 261 LEU A CA 1
ATOM 2055 C C . LEU A 1 261 ? 5.831 14.647 -9.563 1.00 39.22 261 LEU A C 1
ATOM 2057 O O . LEU A 1 261 ? 6.216 13.872 -8.687 1.00 39.22 261 LEU A O 1
ATOM 2061 N N . GLU A 1 262 ? 4.683 14.515 -10.224 1.00 43.12 262 GLU A N 1
ATOM 2062 C CA . GLU A 1 262 ? 3.857 13.314 -10.235 1.00 43.12 262 GLU A CA 1
ATOM 2063 C C . GLU A 1 262 ? 4.714 12.082 -10.530 1.00 43.12 262 GLU A C 1
ATOM 2065 O O . GLU A 1 262 ? 5.469 12.042 -11.503 1.00 43.12 262 GLU A O 1
ATOM 2070 N N . ARG A 1 263 ? 4.561 11.043 -9.710 1.00 36.12 263 ARG A N 1
ATOM 2071 C CA . ARG A 1 263 ? 5.039 9.700 -10.028 1.00 36.12 263 ARG A CA 1
ATOM 2072 C C . ARG A 1 263 ? 3.837 8.768 -10.036 1.00 36.12 263 ARG A C 1
ATOM 2074 O O . ARG A 1 263 ? 3.365 8.336 -8.989 1.00 36.12 263 ARG A O 1
ATOM 2081 N N . GLN A 1 264 ? 3.341 8.493 -11.238 1.00 38.19 264 GLN A N 1
ATOM 2082 C CA . GLN A 1 264 ? 2.483 7.346 -11.513 1.00 38.19 264 GLN A CA 1
ATOM 2083 C C . GLN A 1 264 ? 3.258 6.063 -11.178 1.00 38.19 264 GLN A C 1
ATOM 2085 O O . GLN A 1 264 ? 4.402 5.891 -11.603 1.00 38.19 264 GLN A O 1
ATOM 2090 N N . ALA A 1 265 ? 2.646 5.176 -10.398 1.00 43.16 265 ALA A N 1
ATOM 2091 C CA . ALA A 1 265 ? 3.140 3.825 -10.160 1.00 43.16 265 ALA A CA 1
ATOM 2092 C C . ALA A 1 265 ? 2.544 2.872 -11.211 1.00 43.16 265 ALA A C 1
ATOM 2094 O O . ALA A 1 265 ? 1.330 2.922 -11.419 1.00 43.16 265 ALA A O 1
ATOM 2095 N N . PRO A 1 266 ? 3.325 1.980 -11.847 1.00 46.16 266 PRO A N 1
ATOM 2096 C CA . PRO A 1 266 ? 2.750 0.849 -12.551 1.00 46.16 266 PRO A CA 1
ATOM 2097 C C . PRO A 1 266 ? 2.452 -0.292 -11.572 1.00 46.16 266 PRO A C 1
ATOM 2099 O O . PRO A 1 266 ? 3.225 -0.598 -10.662 1.00 46.16 266 PRO A O 1
ATOM 2102 N N . ALA A 1 267 ? 1.290 -0.898 -11.783 1.00 44.16 267 ALA A N 1
ATOM 2103 C CA . ALA A 1 267 ? 0.754 -2.016 -11.034 1.00 44.16 267 ALA A CA 1
ATOM 2104 C C . ALA A 1 267 ? 1.506 -3.332 -11.309 1.00 44.16 267 ALA A C 1
ATOM 2106 O O . ALA A 1 267 ? 1.882 -3.620 -12.440 1.00 44.16 267 ALA A O 1
ATOM 2107 N N . GLY A 1 268 ? 1.625 -4.148 -10.258 1.00 37.88 268 GLY A N 1
ATOM 2108 C CA . GLY A 1 268 ? 1.444 -5.601 -10.310 1.00 37.88 268 GLY A CA 1
ATOM 2109 C C . GLY A 1 268 ? 2.451 -6.430 -11.109 1.00 37.88 268 GLY A C 1
ATOM 2110 O O . GLY A 1 268 ? 2.184 -6.802 -12.244 1.00 37.88 268 GLY A O 1
ATOM 2111 N N . PHE A 1 269 ? 3.519 -6.878 -10.448 1.00 34.41 269 PHE A N 1
ATOM 2112 C CA . PHE A 1 269 ? 4.180 -8.139 -10.798 1.00 34.41 269 PHE A CA 1
ATOM 2113 C C . PHE A 1 269 ? 3.733 -9.213 -9.798 1.00 34.41 269 PHE A C 1
ATOM 2115 O O . PHE A 1 269 ? 4.020 -9.115 -8.607 1.00 34.41 269 PHE A O 1
ATOM 2122 N N . THR A 1 270 ? 3.016 -10.230 -10.276 1.00 51.78 270 THR A N 1
ATOM 2123 C CA . THR A 1 270 ? 2.754 -11.472 -9.534 1.00 51.78 270 THR A CA 1
ATOM 2124 C C . THR A 1 270 ? 3.774 -12.533 -9.968 1.00 51.78 270 THR A C 1
ATOM 2126 O O . THR A 1 270 ? 4.019 -12.676 -11.167 1.00 51.78 270 THR A O 1
ATOM 2129 N N . PRO A 1 271 ? 4.407 -13.280 -9.045 1.00 44.34 271 PRO A N 1
ATOM 2130 C CA . PRO A 1 271 ? 5.275 -14.390 -9.417 1.00 44.34 271 PRO A CA 1
ATOM 2131 C C . PRO A 1 271 ? 4.446 -15.645 -9.738 1.00 44.34 271 PRO A C 1
ATOM 2133 O O . PRO A 1 271 ? 3.454 -15.951 -9.077 1.00 44.34 271 PRO A O 1
ATOM 2136 N N . GLY A 1 272 ? 4.860 -16.334 -10.803 1.00 41.38 272 GLY A N 1
ATOM 2137 C CA . GLY A 1 272 ? 4.083 -17.327 -11.538 1.00 41.38 272 GLY A CA 1
ATOM 2138 C C . GLY A 1 272 ? 3.741 -18.625 -10.803 1.00 41.38 272 GLY A C 1
ATOM 2139 O O . GLY A 1 272 ? 4.508 -19.164 -10.005 1.00 41.38 272 GLY A O 1
ATOM 2140 N N . ALA A 1 273 ? 2.573 -19.153 -11.165 1.00 42.25 273 ALA A N 1
ATOM 2141 C CA . ALA A 1 273 ? 2.098 -20.478 -10.808 1.00 42.25 273 ALA A CA 1
ATOM 2142 C C . ALA A 1 273 ? 2.785 -21.568 -11.653 1.00 42.25 273 ALA A C 1
ATOM 2144 O O . ALA A 1 273 ? 2.961 -21.438 -12.866 1.00 42.25 273 ALA A O 1
ATOM 2145 N N . LYS A 1 274 ? 3.146 -22.666 -10.981 1.00 48.03 274 LYS A N 1
ATOM 2146 C CA . LYS A 1 274 ? 3.637 -23.926 -11.554 1.00 48.03 274 LYS A CA 1
ATOM 2147 C C . LYS A 1 274 ? 2.642 -24.492 -12.578 1.00 48.03 274 LYS A C 1
ATOM 2149 O O . LYS A 1 274 ? 1.457 -24.613 -12.278 1.00 48.03 274 LYS A O 1
ATOM 2154 N N . ARG A 1 275 ? 3.137 -24.920 -13.744 1.00 47.22 275 ARG A N 1
ATOM 2155 C CA . ARG A 1 275 ? 2.409 -25.826 -14.652 1.00 47.22 275 ARG A CA 1
ATOM 2156 C C . ARG A 1 275 ? 2.392 -27.247 -14.072 1.00 47.22 275 ARG A C 1
ATOM 2158 O O . ARG A 1 275 ? 3.448 -27.696 -13.623 1.00 47.22 275 ARG A O 1
ATOM 2165 N N . PRO A 1 276 ? 1.270 -27.984 -14.135 1.00 53.59 276 PRO A N 1
ATOM 2166 C CA . PRO A 1 276 ? 1.299 -29.436 -14.109 1.00 53.59 276 PRO A CA 1
ATOM 2167 C C . PRO A 1 276 ? 1.542 -29.974 -15.528 1.00 53.59 276 PRO A C 1
ATOM 2169 O O . PRO A 1 276 ? 1.194 -29.331 -16.521 1.00 53.59 276 PRO A O 1
ATOM 2172 N N . GLY A 1 277 ? 2.205 -31.124 -15.599 1.00 53.16 277 GLY A N 1
ATOM 2173 C CA . GLY A 1 277 ? 2.608 -31.766 -16.842 1.00 53.16 277 GLY A CA 1
ATOM 2174 C C . GLY A 1 277 ? 1.470 -32.421 -17.619 1.00 53.16 277 GLY A C 1
ATOM 2175 O O . GLY A 1 277 ? 0.421 -32.755 -17.067 1.00 53.16 277 GLY A O 1
ATOM 2176 N N . ALA A 1 278 ? 1.761 -32.624 -18.899 1.00 44.69 278 ALA A N 1
ATOM 2177 C CA . ALA A 1 278 ? 1.356 -33.741 -19.739 1.00 44.69 278 ALA A CA 1
ATOM 2178 C C . ALA A 1 278 ? 2.462 -33.914 -20.789 1.00 44.69 278 ALA A C 1
ATOM 2180 O O . ALA A 1 278 ? 2.947 -32.863 -21.278 1.00 44.69 278 ALA A O 1
#

Foldseek 3Di:
DCVVVVVVVVVVVVVVVVVVVVVVVVVVVVVVVVVVVVVVVVVVVVVVVVVVVVVVVVVVVVVVVVVVVVPVDDDDDDPDPPVVVVVVVVVVVVVVVVVVVVVVVVVVVVVVVVVVVVVVVVVVVVVVVVVVVVCVVVVDDDPPDQDPVRVVVVVVVVVVVVVVVVVVVVVVVVVVVVVVVVVVVVVVVVVVVVVVVDPPPDDDDDDDDDDDDDDDDDDDPPDDDDDDDDDDDDDDDDDDDPDPDDDDDDDDDDDDDDDDDDDDDDDDDDDDDDDDDD

pLDDT: mean 75.52, std 25.23, range [31.91, 98.75]